Protein AF-A0A9X0DQG5-F1 (afdb_monomer_lite)

Secondary structure (DSSP, 8-state):
-EEE-TT--S--TT-HHHHTEEEEETTSS-EESS--SS--TT-EEEEEEPP-EE-SS-S--TTSSTTEE--SSSBTTBSPPPTTS-EEPPPPEEEEEE-GGGGGGG-BTTB-----TTSBSSSTT-EEE------HHHHHHHHHH--TT-SS--TTSS----HHHHHT--PPPSS-S--SSS-SS-STT---B--SSPP-PPPPTTHHHHHHHS---TT-------S-EE-TTS-EEBTTTTSEEEEEEEE-BTTB-SS-SEEEE-TT--HHHHHHHHHHTT-SEEEEETTTEEEEES---GGGPPPTT--TT--PBPSS-TTSB--BTTEEEEEEE-BTTBS------S-------------------

Foldseek 3Di:
DKAAALQAQDADPVDLSQVQWWKDLPPDPDIDSWDALDQRQQFIKTKGKAAFFAQVPDPADPVRHVRGDAAPDDHRQDHAHDPSRRDGHDIDMDIDTDRSNVVSVVRDPSQDPDADLLQESTRSSDMDDDDDPDDPVLVVLCVVFVDPPDPDGPPVSDDDDDPLLVLLQDAFDLFPDDCDDDDPQRPPQRHHDNDNPGDDRDDDPRVVSVVVLVPPPPPPPPPDDPDFDQDSRQATACQRPPQKHWFEKWFADPVRGQAAPDKDFDLQDDPVVLSVVQVVVVFFKWKFAPLTMIGGHNDGDPVGGHHGPGHGQQNQAHSNGRSHTGAHVRMIGMMGRHDPVTPDPPPPPPDPDPPDDDDDDDDDDDDDD

Organism: NCBI:txid352851

Sequence (369 aa):
MIAGDTNRRSYNDSSFADRAVSFRCTGTDLQTNGFPNINCPDGLRLQVTMPSCWDGVNVTATDYKSHMSYPVDGDYDGGRCPASHPHHMMTLFFEVTYRTDLFANDWYGDSQPFVLANGDTTGYGFHGDFINGWDIPTLTKGINNCLDGQPDCPSETFTFYEQSDTQECKLAPLINEPVSGILHALPGCNAPSSGPAEYTPPACPQDAALARSLQIPPSRFNPAAPSATTLPIGIVDLSTSKGWTYLGCGTDDAGNRTLNADWEGNNSMTIETCVDFCTSKGHTYAGMEFGSQCYCDNTLPADRAPITGMLGDCIMPCAGNSTEKCGGNAAITLYQKCGAYGCASSSAPTTVSAHLQSKRSRVMRGLNI

pLDDT: mean 82.26, std 20.32, range [22.66, 98.5]

Structure (mmCIF, N/CA/C/O backbone):
data_AF-A0A9X0DQG5-F1
#
_entry.id   AF-A0A9X0DQG5-F1
#
loop_
_atom_site.group_PDB
_atom_site.id
_atom_site.type_symbol
_atom_site.label_atom_id
_atom_site.label_alt_id
_atom_site.label_comp_id
_atom_site.label_asym_id
_atom_site.label_entity_id
_atom_site.label_seq_id
_atom_site.pdbx_PDB_ins_code
_atom_site.Cartn_x
_atom_site.Cartn_y
_atom_site.Cartn_z
_atom_site.occupancy
_atom_site.B_iso_or_equiv
_atom_site.auth_seq_id
_atom_site.auth_comp_id
_atom_site.auth_asym_id
_atom_site.auth_atom_id
_atom_site.pdbx_PDB_model_num
ATOM 1 N N . MET A 1 1 ? 9.132 10.175 -2.289 1.00 89.38 1 MET A N 1
ATOM 2 C CA . MET A 1 1 ? 9.896 9.995 -3.543 1.00 89.38 1 MET A CA 1
ATOM 3 C C . MET A 1 1 ? 9.084 9.104 -4.464 1.00 89.38 1 MET A C 1
ATOM 5 O O . MET A 1 1 ? 8.498 8.159 -3.956 1.00 89.38 1 MET A O 1
ATOM 9 N N . ILE A 1 2 ? 9.027 9.402 -5.762 1.00 92.44 2 ILE A N 1
ATOM 10 C CA . ILE A 1 2 ? 8.286 8.607 -6.756 1.00 92.44 2 ILE A CA 1
ATOM 11 C C . ILE A 1 2 ? 9.230 8.210 -7.897 1.00 92.44 2 ILE A C 1
ATOM 13 O O . ILE A 1 2 ? 9.993 9.052 -8.375 1.00 92.44 2 ILE A O 1
ATOM 17 N N . ALA A 1 3 ? 9.140 6.964 -8.362 1.00 95.44 3 ALA A N 1
ATOM 18 C CA . ALA A 1 3 ? 9.798 6.468 -9.571 1.00 95.44 3 ALA A CA 1
ATOM 19 C C . ALA A 1 3 ? 8.787 5.825 -10.523 1.00 95.44 3 ALA A C 1
ATOM 21 O O . ALA A 1 3 ? 7.799 5.248 -10.083 1.00 95.44 3 ALA A O 1
ATOM 22 N N . GLY A 1 4 ? 9.034 5.926 -11.829 1.00 94.94 4 GLY A N 1
ATOM 23 C CA . GLY A 1 4 ? 8.057 5.569 -12.856 1.00 94.94 4 GLY A CA 1
ATOM 24 C C . GLY A 1 4 ? 6.986 6.645 -13.071 1.00 94.94 4 GLY A C 1
ATOM 25 O O . GLY A 1 4 ? 7.073 7.779 -12.570 1.00 94.94 4 GLY A O 1
ATOM 26 N N . ASP A 1 5 ? 5.986 6.302 -13.878 1.00 93.50 5 ASP A N 1
ATOM 27 C CA . ASP A 1 5 ? 4.904 7.208 -14.255 1.00 93.50 5 ASP A CA 1
ATOM 28 C C . ASP A 1 5 ? 3.634 6.432 -14.600 1.00 93.50 5 ASP A C 1
ATOM 30 O O . ASP A 1 5 ? 3.589 5.732 -15.605 1.00 93.50 5 ASP A O 1
ATOM 34 N N . THR A 1 6 ? 2.580 6.607 -13.803 1.00 92.19 6 THR A N 1
ATOM 35 C CA . THR A 1 6 ? 1.294 5.917 -13.987 1.00 92.19 6 THR A CA 1
ATOM 36 C C . THR A 1 6 ? 0.619 6.197 -15.340 1.00 92.19 6 THR A C 1
ATOM 38 O O . THR A 1 6 ? -0.131 5.366 -15.861 1.00 92.19 6 THR A O 1
ATOM 41 N N . ASN A 1 7 ? 0.900 7.340 -15.965 1.00 92.12 7 ASN A N 1
ATOM 42 C CA . ASN A 1 7 ? 0.252 7.743 -17.211 1.00 92.12 7 ASN A CA 1
ATOM 43 C C . ASN A 1 7 ? 1.022 7.296 -18.455 1.00 92.12 7 ASN A C 1
ATOM 45 O O . ASN A 1 7 ? 0.498 7.363 -19.566 1.00 92.12 7 ASN A O 1
ATOM 49 N N . ARG A 1 8 ? 2.252 6.810 -18.307 1.00 95.19 8 ARG A N 1
ATOM 50 C CA . ARG A 1 8 ? 3.096 6.467 -19.447 1.00 95.19 8 ARG A CA 1
ATOM 51 C C . ARG A 1 8 ? 2.574 5.246 -20.201 1.00 95.19 8 ARG A C 1
ATOM 53 O O . ARG A 1 8 ? 2.142 4.266 -19.599 1.00 95.19 8 ARG A O 1
ATOM 60 N N . ARG A 1 9 ? 2.629 5.308 -21.535 1.00 95.56 9 ARG A N 1
ATOM 61 C CA . ARG A 1 9 ? 2.273 4.204 -22.449 1.00 95.56 9 ARG A CA 1
ATOM 62 C C . ARG A 1 9 ? 3.275 4.011 -23.594 1.00 95.56 9 ARG A C 1
ATOM 64 O O . ARG A 1 9 ? 2.987 3.341 -24.582 1.00 95.56 9 ARG A O 1
ATOM 71 N N . SER A 1 10 ? 4.462 4.595 -23.465 1.00 96.25 10 SER A N 1
ATOM 72 C CA . SER A 1 10 ? 5.570 4.457 -24.411 1.00 96.25 10 SER A CA 1
ATOM 73 C C . SER A 1 10 ? 6.897 4.376 -23.666 1.00 96.25 10 SER A C 1
ATOM 75 O O . SER A 1 10 ? 7.014 4.939 -22.581 1.00 96.25 10 SER A O 1
ATOM 77 N N . TYR A 1 11 ? 7.901 3.754 -24.279 1.00 96.81 11 TYR A N 1
ATOM 78 C CA . TYR A 1 11 ? 9.239 3.605 -23.710 1.00 96.81 11 TYR A CA 1
ATOM 79 C C . TYR A 1 11 ? 10.272 4.461 -24.435 1.00 96.81 11 TYR A C 1
ATOM 81 O O . TYR A 1 11 ? 10.336 4.458 -25.667 1.00 96.81 11 TYR A O 1
ATOM 89 N N . ASN A 1 12 ? 11.110 5.151 -23.665 1.00 96.69 12 ASN A N 1
ATOM 90 C CA . ASN A 1 12 ? 12.281 5.858 -24.157 1.00 96.69 12 ASN A CA 1
ATOM 91 C C . ASN A 1 12 ? 13.567 5.245 -23.582 1.00 96.69 12 ASN A C 1
ATOM 93 O O . ASN A 1 12 ? 13.946 5.528 -22.451 1.00 96.69 12 ASN A O 1
ATOM 97 N N . ASP A 1 13 ? 14.297 4.487 -24.399 1.00 95.94 13 ASP A N 1
ATOM 98 C CA . ASP A 1 13 ? 15.542 3.812 -23.995 1.00 95.94 13 ASP A CA 1
ATOM 99 C C . ASP A 1 13 ? 16.677 4.763 -23.566 1.00 95.94 13 ASP A C 1
ATOM 101 O O . ASP A 1 13 ? 17.600 4.386 -22.844 1.00 95.94 13 ASP A O 1
ATOM 105 N N . SER A 1 14 ? 16.608 6.029 -23.984 1.00 95.81 14 SER A N 1
ATOM 106 C CA . SER A 1 14 ? 17.566 7.057 -23.561 1.00 95.81 14 SER A CA 1
ATOM 107 C C . SER A 1 14 ? 17.237 7.665 -22.191 1.00 95.81 14 SER A C 1
ATOM 109 O O . SER A 1 14 ? 18.026 8.448 -21.668 1.00 95.81 14 SER A O 1
ATOM 111 N N . SER A 1 15 ? 16.079 7.344 -21.608 1.00 96.19 15 SER A N 1
ATOM 112 C CA . SER A 1 15 ? 15.637 7.854 -20.310 1.00 96.19 15 SER A CA 1
ATOM 113 C C . SER A 1 15 ? 15.962 6.854 -19.206 1.00 96.19 15 SER A C 1
ATOM 115 O O . SER A 1 15 ? 15.370 5.779 -19.137 1.00 96.19 15 SER A O 1
ATOM 117 N N . PHE A 1 16 ? 16.847 7.227 -18.280 1.00 96.62 16 PHE A N 1
ATOM 118 C CA . PHE A 1 16 ? 17.151 6.393 -17.109 1.00 96.62 16 PHE A CA 1
ATOM 119 C C . PHE A 1 16 ? 15.894 6.092 -16.282 1.00 96.62 16 PHE A C 1
ATOM 121 O O . PHE A 1 16 ? 15.736 4.977 -15.801 1.00 96.62 16 PHE A O 1
ATOM 128 N N . ALA A 1 17 ? 14.957 7.041 -16.194 1.00 95.75 17 ALA A N 1
ATOM 129 C CA . ALA A 1 17 ? 13.691 6.835 -15.495 1.00 95.75 17 ALA A CA 1
ATOM 130 C C . ALA A 1 17 ? 12.803 5.761 -16.146 1.00 95.75 17 ALA A C 1
ATOM 132 O O . ALA A 1 17 ? 12.040 5.103 -15.448 1.00 95.75 17 ALA A O 1
ATOM 133 N N . ASP A 1 18 ? 12.887 5.586 -17.468 1.00 96.94 18 ASP A N 1
ATOM 134 C CA . ASP A 1 18 ? 12.144 4.555 -18.200 1.00 96.94 18 ASP A CA 1
ATOM 135 C C . ASP A 1 18 ? 12.828 3.197 -18.047 1.00 96.94 18 ASP A C 1
ATOM 137 O O . ASP A 1 18 ? 12.161 2.190 -17.823 1.00 96.94 18 ASP A O 1
ATOM 141 N N . ARG A 1 19 ? 14.164 3.174 -18.118 1.00 96.88 19 ARG A N 1
ATOM 142 C CA . ARG A 1 19 ? 14.962 1.955 -17.931 1.00 96.88 19 ARG A CA 1
ATOM 143 C C . ARG A 1 19 ? 14.866 1.385 -16.519 1.00 96.88 19 ARG A C 1
ATOM 145 O O . ARG A 1 19 ? 14.909 0.169 -16.354 1.00 96.88 19 ARG A O 1
ATOM 152 N N . ALA A 1 20 ? 14.688 2.258 -15.528 1.00 97.00 20 ALA A N 1
ATOM 153 C CA . ALA A 1 20 ? 14.522 1.900 -14.124 1.00 97.00 20 ALA A CA 1
ATOM 154 C C . ALA A 1 20 ? 13.240 1.099 -13.838 1.00 97.00 20 ALA A C 1
ATOM 156 O O . ALA A 1 20 ? 13.118 0.522 -12.759 1.00 97.00 20 ALA A O 1
ATOM 157 N N . VAL A 1 21 ? 12.295 1.054 -14.783 1.00 97.75 21 VAL A N 1
ATOM 158 C CA . VAL A 1 21 ? 11.095 0.217 -14.725 1.00 97.75 21 VAL A CA 1
ATOM 159 C C . VAL A 1 21 ? 11.292 -0.993 -15.629 1.00 97.75 21 VAL A C 1
ATOM 161 O O . VAL A 1 21 ? 11.544 -0.860 -16.829 1.00 97.75 21 VAL A O 1
ATOM 164 N N . SER A 1 22 ? 11.181 -2.194 -15.063 1.00 97.31 22 SER A N 1
ATOM 165 C CA . SER A 1 22 ? 11.361 -3.429 -15.824 1.00 97.31 22 SER A CA 1
ATOM 166 C C . SER A 1 22 ? 10.521 -4.593 -15.310 1.00 97.31 22 SER A C 1
ATOM 168 O O . SER A 1 22 ? 9.975 -4.586 -14.210 1.00 97.31 22 SER A O 1
ATOM 170 N N . PHE A 1 23 ? 10.432 -5.622 -16.139 1.00 97.62 23 PHE A N 1
ATOM 171 C CA . PHE A 1 23 ? 9.638 -6.819 -15.947 1.00 97.62 23 PHE A CA 1
ATOM 172 C C . PHE A 1 23 ? 10.559 -8.017 -16.135 1.00 97.62 23 PHE A C 1
ATOM 174 O O . PHE A 1 23 ? 11.100 -8.224 -17.222 1.00 97.62 23 PHE A O 1
ATOM 181 N N . ARG A 1 24 ? 10.761 -8.803 -15.077 1.00 97.06 24 ARG A N 1
ATOM 182 C CA . ARG A 1 24 ? 11.522 -10.053 -15.126 1.00 97.06 24 ARG A CA 1
ATOM 183 C C . ARG A 1 24 ? 10.553 -11.219 -15.225 1.00 97.06 24 ARG A C 1
ATOM 185 O O . ARG A 1 24 ? 9.738 -11.437 -14.331 1.00 97.06 24 ARG A O 1
ATOM 192 N N . CYS A 1 25 ? 10.684 -11.985 -16.298 1.00 95.75 25 CYS A N 1
ATOM 193 C CA . CYS A 1 25 ? 9.939 -13.217 -16.489 1.00 95.75 25 CYS A CA 1
ATOM 194 C C . CYS A 1 25 ? 10.595 -14.325 -15.655 1.00 95.75 25 CYS A C 1
ATOM 196 O O . CYS A 1 25 ? 11.661 -14.834 -16.020 1.00 95.75 25 CYS A O 1
ATOM 198 N N . THR A 1 26 ? 10.028 -14.638 -14.488 1.00 95.19 26 THR A N 1
ATOM 199 C CA . THR A 1 26 ? 10.649 -15.570 -13.537 1.00 95.19 26 THR A CA 1
ATOM 200 C C . THR A 1 26 ? 10.615 -16.997 -14.090 1.00 95.19 26 THR A C 1
ATOM 202 O O . THR A 1 26 ? 9.735 -17.370 -14.868 1.00 95.19 26 THR A O 1
ATOM 205 N N . GLY A 1 27 ? 11.654 -17.773 -13.774 1.00 92.56 27 GLY A N 1
ATOM 206 C CA . GLY A 1 27 ? 11.940 -19.046 -14.446 1.00 92.56 27 GLY A CA 1
ATOM 207 C C . GLY A 1 27 ? 12.703 -18.898 -15.771 1.00 92.56 27 GLY A C 1
ATOM 208 O O . GLY A 1 27 ? 13.024 -19.900 -16.408 1.00 92.56 27 GLY A O 1
ATOM 209 N N . THR A 1 28 ? 13.031 -17.666 -16.189 1.00 94.50 28 THR A N 1
ATOM 210 C CA . THR A 1 28 ? 13.837 -17.371 -17.386 1.00 94.50 28 THR A CA 1
ATOM 211 C C . THR A 1 28 ? 14.856 -16.243 -17.144 1.00 94.50 28 THR A C 1
ATOM 213 O O . THR A 1 28 ? 14.851 -15.564 -16.108 1.00 94.50 28 THR A O 1
ATOM 216 N N . ASP A 1 29 ? 15.709 -15.996 -18.142 1.00 94.69 29 ASP A N 1
ATOM 217 C CA . ASP A 1 29 ? 16.602 -14.830 -18.190 1.00 94.69 29 ASP A CA 1
ATOM 218 C C . ASP A 1 29 ? 15.999 -13.611 -18.904 1.00 94.69 29 ASP A C 1
ATOM 220 O O . ASP A 1 29 ? 16.658 -12.577 -19.016 1.00 94.69 29 ASP A O 1
ATOM 224 N N . LEU A 1 30 ? 14.745 -13.692 -19.365 1.00 96.06 30 LEU A N 1
ATOM 225 C CA . LEU A 1 30 ? 14.109 -12.589 -20.077 1.00 96.06 30 LEU A CA 1
ATOM 226 C C . LEU A 1 30 ? 13.759 -11.441 -19.123 1.00 96.06 30 LEU A C 1
ATOM 228 O O . LEU A 1 30 ? 13.006 -11.611 -18.159 1.00 96.06 30 LEU A O 1
ATOM 232 N N . GLN A 1 31 ? 14.244 -10.251 -19.471 1.00 96.50 31 GLN A N 1
ATOM 233 C CA . GLN A 1 31 ? 13.838 -8.983 -18.883 1.00 96.50 31 GLN A CA 1
ATOM 234 C C . GLN A 1 31 ? 13.416 -8.004 -19.982 1.00 96.50 31 GLN A C 1
ATOM 236 O O . GLN A 1 31 ? 14.069 -7.909 -21.021 1.00 96.50 31 GLN A O 1
ATOM 241 N N . THR A 1 32 ? 12.329 -7.278 -19.745 1.00 96.56 32 THR A N 1
ATOM 242 C CA . THR A 1 32 ? 11.755 -6.279 -20.660 1.00 96.56 32 THR A CA 1
ATOM 243 C C . THR A 1 32 ? 11.394 -5.001 -19.897 1.00 96.56 32 THR A C 1
ATOM 245 O O . THR A 1 32 ? 11.317 -5.018 -18.674 1.00 96.56 32 THR A O 1
ATOM 248 N N . ASN A 1 33 ? 11.158 -3.881 -20.587 1.00 95.88 33 ASN A N 1
ATOM 249 C CA . ASN A 1 33 ? 10.712 -2.622 -19.954 1.00 95.88 33 ASN A CA 1
ATOM 250 C C . ASN A 1 33 ? 9.191 -2.404 -20.015 1.00 95.88 33 ASN A C 1
ATOM 252 O O . ASN A 1 33 ? 8.681 -1.438 -19.464 1.00 95.88 33 ASN A O 1
ATOM 256 N N . GLY A 1 34 ? 8.471 -3.310 -20.673 1.00 94.75 34 GLY A N 1
ATOM 257 C CA . GLY A 1 34 ? 7.012 -3.421 -20.647 1.00 94.75 34 GLY A CA 1
ATOM 258 C C . GLY A 1 34 ? 6.612 -4.878 -20.437 1.00 94.75 34 GLY A C 1
ATOM 259 O O . GLY A 1 34 ? 7.486 -5.734 -20.251 1.00 94.75 34 GLY A O 1
ATOM 260 N N . PHE A 1 35 ? 5.316 -5.178 -20.495 1.00 94.69 35 PHE A N 1
ATOM 261 C CA . PHE A 1 35 ? 4.842 -6.550 -20.340 1.00 94.69 35 PHE A CA 1
ATOM 262 C C . PHE A 1 35 ? 5.513 -7.488 -21.360 1.00 94.69 35 PHE A C 1
ATOM 264 O O . PHE A 1 35 ? 5.537 -7.183 -22.557 1.00 94.69 35 PHE A O 1
ATOM 271 N N . PRO A 1 36 ? 6.069 -8.630 -20.919 1.00 93.12 36 PRO A N 1
ATOM 272 C CA . PRO A 1 36 ? 6.611 -9.614 -21.839 1.00 93.12 36 PRO A CA 1
ATOM 273 C C . PRO A 1 36 ? 5.471 -10.316 -22.583 1.00 93.12 36 PRO A C 1
ATOM 275 O O . PRO A 1 36 ? 4.464 -10.682 -21.988 1.00 93.12 36 PRO A O 1
ATOM 278 N N . ASN A 1 37 ? 5.666 -10.583 -23.873 1.00 90.69 37 ASN A N 1
ATOM 279 C CA . ASN A 1 37 ? 4.735 -11.361 -24.702 1.00 90.69 37 ASN A CA 1
ATOM 280 C C . ASN A 1 37 ? 4.990 -12.876 -24.619 1.00 90.69 37 ASN A C 1
ATOM 282 O O . ASN A 1 37 ? 4.786 -13.607 -25.584 1.00 90.69 37 ASN A O 1
ATOM 286 N N . ILE A 1 38 ? 5.469 -13.356 -23.471 1.00 89.81 38 ILE A N 1
ATOM 287 C CA . ILE A 1 38 ? 5.642 -14.786 -23.212 1.00 89.81 38 ILE A CA 1
ATOM 288 C C . ILE A 1 38 ? 5.035 -15.162 -21.870 1.00 89.81 38 ILE A C 1
ATOM 290 O O . ILE A 1 38 ? 5.119 -14.406 -20.901 1.00 89.81 38 ILE A O 1
ATOM 294 N N . ASN A 1 39 ? 4.459 -16.358 -21.814 1.00 90.56 39 ASN A N 1
ATOM 295 C CA . ASN A 1 39 ? 3.967 -16.923 -20.571 1.00 90.56 39 ASN A CA 1
ATOM 296 C C . ASN A 1 39 ? 5.145 -17.296 -19.664 1.00 90.56 39 ASN A C 1
ATOM 298 O O . ASN A 1 39 ? 5.963 -18.150 -20.016 1.00 90.56 39 ASN A O 1
ATOM 302 N N . CYS A 1 40 ? 5.239 -16.629 -18.516 1.00 91.94 40 CYS A N 1
ATOM 303 C CA . CYS A 1 40 ? 6.357 -16.781 -17.602 1.00 91.94 40 CYS A CA 1
ATOM 304 C C . CYS A 1 40 ? 6.162 -17.981 -16.666 1.00 91.94 40 CYS A C 1
ATOM 306 O O . CYS A 1 40 ? 5.183 -17.990 -15.918 1.00 91.94 40 CYS A O 1
ATOM 308 N N . PRO A 1 41 ? 7.080 -18.973 -16.670 1.00 93.38 41 PRO A N 1
ATOM 309 C CA . PRO A 1 41 ? 6.894 -20.236 -15.952 1.00 93.38 41 PRO A CA 1
ATOM 310 C C . PRO A 1 41 ? 6.619 -20.098 -14.453 1.00 93.38 41 PRO A C 1
ATOM 312 O O . PRO A 1 41 ? 5.784 -20.830 -13.931 1.00 93.38 41 PRO A O 1
ATOM 315 N N . ASP A 1 42 ? 7.294 -19.159 -13.782 1.00 94.81 42 ASP A N 1
ATOM 316 C CA . ASP A 1 42 ? 7.212 -18.985 -12.326 1.00 94.81 42 ASP A CA 1
ATOM 317 C C . ASP A 1 42 ? 6.553 -17.650 -11.928 1.00 94.81 42 ASP A C 1
ATOM 319 O O . ASP A 1 42 ? 6.746 -17.161 -10.809 1.00 94.81 42 ASP A O 1
ATOM 323 N N . GLY A 1 43 ? 5.831 -17.016 -12.857 1.00 94.50 43 GLY A N 1
ATOM 324 C CA . GLY A 1 43 ? 5.204 -15.711 -12.660 1.00 94.50 43 GLY A CA 1
ATOM 325 C C . GLY A 1 43 ? 5.952 -14.529 -13.290 1.00 94.50 43 GLY A C 1
ATOM 326 O O . GLY A 1 43 ? 6.875 -14.664 -14.091 1.00 94.50 43 GLY A O 1
ATOM 327 N N . LEU A 1 44 ? 5.522 -13.319 -12.953 1.00 95.81 44 LEU A N 1
ATOM 328 C CA . LEU A 1 44 ? 6.057 -12.080 -13.500 1.00 95.81 44 LEU A CA 1
ATOM 329 C C . LEU A 1 44 ? 6.465 -11.156 -12.361 1.00 95.81 44 LEU A C 1
ATOM 331 O O . LEU A 1 44 ? 5.636 -10.775 -11.537 1.00 95.81 44 LEU A O 1
ATOM 335 N N . ARG A 1 45 ? 7.738 -10.763 -12.331 1.00 97.06 45 ARG A N 1
ATOM 336 C CA . ARG A 1 45 ? 8.256 -9.827 -11.337 1.00 97.06 45 ARG A CA 1
ATOM 337 C C . ARG A 1 45 ? 8.371 -8.431 -11.930 1.00 97.06 45 ARG A C 1
ATOM 339 O O . ARG A 1 45 ? 9.181 -8.198 -12.826 1.00 97.06 45 ARG A O 1
ATOM 346 N N . LEU A 1 46 ? 7.569 -7.514 -11.411 1.00 97.38 46 LEU A N 1
ATOM 347 C CA . LEU A 1 46 ? 7.609 -6.093 -11.731 1.00 97.38 46 LEU A CA 1
ATOM 348 C C . LEU A 1 46 ? 8.651 -5.422 -10.848 1.00 97.38 46 LEU A C 1
ATOM 350 O O . LEU A 1 46 ? 8.739 -5.714 -9.657 1.00 97.38 46 LEU A O 1
ATOM 354 N N . GLN A 1 47 ? 9.456 -4.555 -11.446 1.00 97.19 47 GLN A N 1
ATOM 355 C CA . GLN A 1 47 ? 10.639 -3.980 -10.827 1.00 97.19 47 GLN A CA 1
ATOM 356 C C . GLN A 1 47 ? 10.661 -2.475 -11.071 1.00 97.19 47 GLN A C 1
ATOM 358 O O . GLN A 1 47 ? 10.458 -2.025 -12.202 1.00 97.19 47 GLN A O 1
ATOM 363 N N . VAL A 1 48 ? 10.932 -1.704 -10.022 1.00 97.38 48 VAL A N 1
ATOM 364 C CA . VAL A 1 48 ? 11.175 -0.264 -10.127 1.00 97.38 48 VAL A CA 1
ATOM 365 C C . VAL A 1 48 ? 12.345 0.136 -9.235 1.00 97.38 48 VAL A C 1
ATOM 367 O O . VAL A 1 48 ? 12.342 -0.111 -8.027 1.00 97.38 48 VAL A O 1
ATOM 370 N N . THR A 1 49 ? 13.353 0.758 -9.838 1.00 97.12 49 THR A N 1
ATOM 371 C CA . THR A 1 49 ? 14.481 1.362 -9.123 1.00 97.12 49 THR A CA 1
ATOM 372 C C . THR A 1 49 ? 14.220 2.844 -8.918 1.00 97.12 49 THR A C 1
ATOM 374 O O . THR A 1 49 ? 13.838 3.546 -9.846 1.00 97.12 49 THR A O 1
ATOM 377 N N . MET A 1 50 ? 14.428 3.333 -7.702 1.00 96.44 50 MET A N 1
ATOM 378 C CA . MET A 1 50 ? 14.240 4.738 -7.358 1.00 96.44 50 MET A CA 1
ATOM 379 C C . MET A 1 50 ? 15.467 5.588 -7.729 1.00 96.44 50 MET A C 1
ATOM 381 O O . MET A 1 50 ? 16.589 5.078 -7.700 1.00 96.44 50 MET A O 1
ATOM 385 N N . PRO A 1 51 ? 15.295 6.895 -8.010 1.00 96.62 51 PRO A N 1
ATOM 386 C CA . PRO A 1 51 ? 16.421 7.810 -8.182 1.00 96.62 51 PRO A CA 1
ATOM 387 C C . PRO A 1 51 ? 17.289 7.871 -6.915 1.00 96.62 51 PRO A C 1
ATOM 389 O O . PRO A 1 51 ? 16.774 7.963 -5.801 1.00 96.62 51 PRO A O 1
ATOM 392 N N . SER A 1 52 ? 18.612 7.859 -7.083 1.00 95.69 52 SER A N 1
ATOM 393 C CA . SER A 1 52 ? 19.582 7.777 -5.980 1.00 95.69 52 SER A CA 1
ATOM 394 C C . SER A 1 52 ? 20.334 9.082 -5.695 1.00 95.69 52 SER A C 1
ATOM 396 O O . SER A 1 52 ? 21.164 9.111 -4.792 1.00 95.69 52 SER A O 1
ATOM 398 N N . CYS A 1 53 ? 20.057 10.176 -6.409 1.00 97.19 53 CYS A N 1
ATOM 399 C CA . CYS A 1 53 ? 20.745 11.454 -6.217 1.00 97.19 53 CYS A CA 1
ATOM 400 C C . CYS A 1 53 ? 19.822 12.494 -5.584 1.00 97.19 53 CYS A C 1
ATOM 402 O O . CYS A 1 53 ? 18.801 12.844 -6.169 1.00 97.19 53 CYS A O 1
ATOM 404 N N . TRP A 1 54 ? 20.190 13.012 -4.415 1.00 97.44 54 TRP A N 1
ATOM 405 C CA . TRP A 1 54 ? 19.424 13.994 -3.648 1.00 97.44 54 TRP A CA 1
ATOM 406 C C . TRP A 1 54 ? 19.990 15.416 -3.790 1.00 97.44 54 TRP A C 1
ATOM 408 O O . TRP A 1 54 ? 21.208 15.609 -3.841 1.00 97.44 54 TRP A O 1
ATOM 418 N N . ASP A 1 55 ? 19.106 16.418 -3.830 1.00 97.00 55 ASP A N 1
ATOM 419 C CA . ASP A 1 55 ? 19.452 17.844 -3.964 1.00 97.00 55 ASP A CA 1
ATOM 420 C C . ASP A 1 55 ? 20.216 18.439 -2.768 1.00 97.00 55 ASP A C 1
ATOM 422 O O . ASP A 1 55 ? 20.831 19.498 -2.891 1.00 97.00 55 ASP A O 1
ATOM 426 N N . GLY A 1 56 ? 20.234 17.744 -1.627 1.00 95.25 56 GLY A N 1
ATOM 427 C CA . GLY A 1 56 ? 20.914 18.197 -0.412 1.00 95.25 56 GLY A CA 1
ATOM 428 C C . GLY A 1 56 ? 20.112 19.186 0.429 1.00 95.25 56 GLY A C 1
ATOM 429 O O . GLY A 1 56 ? 20.601 19.646 1.462 1.00 95.25 56 GLY A O 1
ATOM 430 N N . VAL A 1 57 ? 18.902 19.540 -0.004 1.00 94.62 57 VAL A N 1
ATOM 431 C CA . VAL A 1 57 ? 18.108 20.625 0.576 1.00 94.62 57 VAL A CA 1
ATOM 432 C C . VAL A 1 57 ? 16.716 20.140 0.963 1.00 94.62 57 VAL A C 1
ATOM 43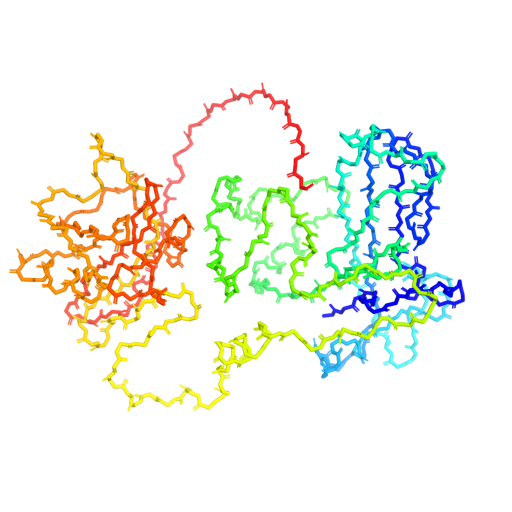4 O O . VAL A 1 57 ? 16.288 20.335 2.100 1.00 94.62 57 VAL A O 1
ATOM 437 N N . ASN A 1 58 ? 15.999 19.498 0.043 1.00 91.94 58 ASN A N 1
ATOM 438 C CA . ASN A 1 58 ? 14.576 19.234 0.183 1.00 91.94 58 ASN A CA 1
ATOM 439 C C . ASN A 1 58 ? 14.313 17.764 0.510 1.00 91.94 58 ASN A C 1
ATOM 441 O O . ASN A 1 58 ? 14.562 16.876 -0.296 1.00 91.94 58 ASN A O 1
ATOM 445 N N . VAL A 1 59 ? 13.716 17.486 1.668 1.00 87.56 59 VAL A N 1
ATOM 446 C CA . VAL A 1 59 ? 13.263 16.122 2.018 1.00 87.56 59 VAL A CA 1
ATOM 447 C C . VAL A 1 59 ? 12.003 15.691 1.249 1.00 87.56 59 VAL A C 1
ATOM 449 O O . VAL A 1 59 ? 11.616 14.527 1.288 1.00 87.56 59 VAL A O 1
ATOM 452 N N . THR A 1 60 ? 11.340 16.635 0.577 1.00 86.12 60 THR A N 1
ATOM 453 C CA . THR A 1 60 ? 10.197 16.418 -0.317 1.00 86.12 60 THR A CA 1
ATOM 454 C C . THR A 1 60 ? 10.049 17.606 -1.272 1.00 86.12 60 THR A C 1
ATOM 456 O O . THR A 1 60 ? 10.518 18.702 -0.971 1.00 86.12 60 THR A O 1
ATOM 459 N N . ALA A 1 61 ? 9.356 17.416 -2.393 1.00 86.88 61 ALA A N 1
ATOM 460 C CA . ALA A 1 61 ? 9.0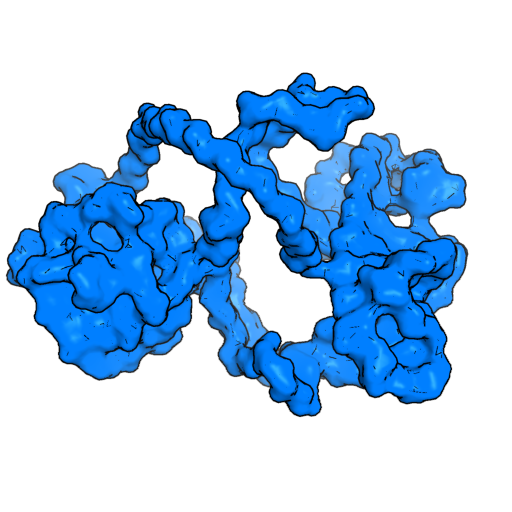16 18.466 -3.352 1.00 86.88 61 ALA A CA 1
ATOM 461 C C . ALA A 1 61 ? 7.506 18.471 -3.617 1.00 86.88 61 ALA A C 1
ATOM 463 O O . ALA A 1 61 ? 6.835 17.470 -3.372 1.00 86.88 61 ALA A O 1
ATOM 464 N N . THR A 1 62 ? 6.961 19.567 -4.151 1.00 87.88 62 THR A N 1
ATOM 465 C CA . THR A 1 62 ? 5.520 19.661 -4.467 1.00 87.88 62 THR A CA 1
ATOM 466 C C . THR A 1 62 ? 5.069 18.656 -5.522 1.00 87.88 62 THR A C 1
ATOM 468 O O . THR A 1 62 ? 3.915 18.248 -5.516 1.00 87.88 62 THR A O 1
ATOM 471 N N . ASP A 1 63 ? 5.969 18.262 -6.422 1.00 83.75 63 ASP A N 1
ATOM 472 C CA . ASP A 1 63 ? 5.742 17.211 -7.418 1.00 83.75 63 ASP A CA 1
ATOM 473 C C . ASP A 1 63 ? 6.184 15.818 -6.934 1.00 83.75 63 ASP A C 1
ATOM 475 O O . ASP A 1 63 ? 6.107 14.853 -7.688 1.00 83.75 63 ASP A O 1
ATOM 479 N N . TYR A 1 64 ? 6.694 15.719 -5.699 1.00 89.69 64 TYR A N 1
ATOM 480 C CA . TYR A 1 64 ? 7.257 14.518 -5.071 1.00 89.69 64 TYR A CA 1
ATOM 481 C C . TYR A 1 64 ? 8.392 13.821 -5.850 1.00 89.69 64 TYR A C 1
ATOM 483 O O . TYR A 1 64 ? 8.824 12.731 -5.453 1.00 89.69 64 TYR A O 1
ATOM 491 N N . LYS A 1 65 ? 8.916 14.458 -6.905 1.00 91.31 65 LYS A N 1
ATOM 492 C CA . LYS A 1 65 ? 9.933 13.913 -7.818 1.00 91.31 65 LYS A CA 1
ATOM 493 C C . LYS A 1 65 ? 11.203 14.763 -7.823 1.00 91.31 65 LYS A C 1
ATOM 495 O O . LYS A 1 65 ? 12.274 14.229 -7.580 1.00 91.31 65 LYS A O 1
ATOM 500 N N . SER A 1 66 ? 11.083 16.079 -8.000 1.00 94.81 66 SER A N 1
ATOM 501 C CA . SER A 1 66 ? 12.198 16.999 -8.303 1.00 94.81 66 SER A CA 1
ATOM 502 C C . SER A 1 66 ? 13.262 17.195 -7.218 1.00 94.81 66 SER A C 1
ATOM 504 O O . SER A 1 66 ? 14.290 17.794 -7.507 1.00 94.81 66 SER A O 1
ATOM 506 N N . HIS A 1 67 ? 13.048 16.700 -5.995 1.00 94.94 67 HIS A N 1
ATOM 507 C CA . HIS A 1 67 ? 14.081 16.672 -4.948 1.00 94.94 67 HIS A CA 1
ATOM 508 C C . HIS A 1 67 ? 15.081 15.516 -5.138 1.00 94.94 67 HIS A C 1
ATOM 510 O O . HIS A 1 67 ? 16.097 15.454 -4.444 1.00 94.94 67 HIS A O 1
ATOM 516 N N . MET A 1 68 ? 14.787 14.591 -6.061 1.00 96.25 68 MET A N 1
ATOM 517 C CA . MET A 1 68 ? 15.617 13.445 -6.409 1.00 96.25 68 MET A CA 1
ATOM 518 C C . MET A 1 68 ? 15.875 13.391 -7.919 1.00 96.25 68 MET A C 1
ATOM 520 O O . MET A 1 68 ? 15.045 13.795 -8.731 1.00 96.25 68 MET A O 1
ATOM 524 N N . SER A 1 69 ? 17.006 12.810 -8.308 1.00 96.88 69 SER A N 1
ATOM 525 C CA . SER A 1 69 ? 17.394 12.593 -9.701 1.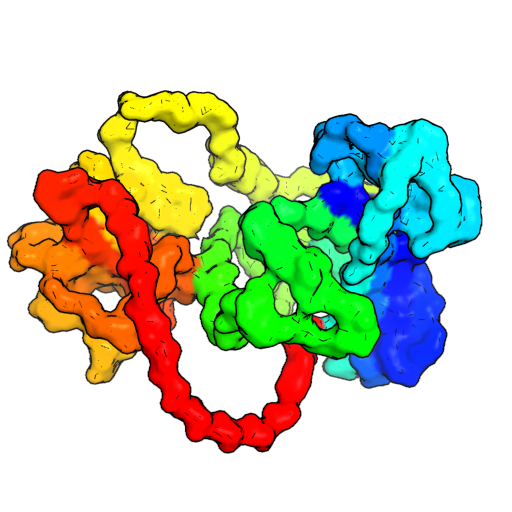00 96.88 69 SER A CA 1
ATOM 526 C C . SER A 1 69 ? 18.059 11.233 -9.882 1.00 96.88 69 SER A C 1
ATOM 528 O O . SER A 1 69 ? 18.687 10.699 -8.969 1.00 96.88 69 SER A O 1
ATOM 530 N N . TYR A 1 70 ? 17.953 10.684 -11.090 1.00 97.50 70 TYR A N 1
ATOM 531 C CA . TYR A 1 70 ? 18.839 9.609 -11.532 1.00 97.50 70 TYR A CA 1
ATOM 532 C C . TYR A 1 70 ? 20.261 10.149 -11.791 1.00 97.50 70 TYR A C 1
ATOM 534 O O . TYR A 1 70 ? 20.435 11.371 -11.934 1.00 97.50 70 TYR A O 1
ATOM 542 N N . PRO A 1 71 ? 21.275 9.266 -11.853 1.00 96.50 71 PRO A N 1
ATOM 543 C CA . PRO A 1 71 ? 22.630 9.619 -12.273 1.00 96.50 71 PRO A CA 1
ATOM 544 C C . PRO A 1 71 ? 22.697 10.247 -13.675 1.00 96.50 71 PRO A C 1
ATOM 546 O O . PRO A 1 71 ? 21.763 10.141 -14.468 1.00 96.50 71 PRO A O 1
ATOM 549 N N . VAL A 1 72 ? 23.818 10.905 -13.993 1.00 95.56 72 VAL A N 1
ATOM 550 C CA . VAL A 1 72 ? 24.055 11.523 -15.320 1.00 95.56 72 VAL A CA 1
ATOM 551 C C . VAL A 1 72 ? 24.885 10.665 -16.273 1.00 95.56 72 VAL A C 1
ATOM 553 O O . VAL A 1 72 ? 25.003 10.996 -17.451 1.00 95.56 72 VAL A O 1
ATOM 556 N N . ASP A 1 73 ? 25.507 9.606 -15.771 1.00 93.38 73 ASP A N 1
ATOM 557 C CA . ASP A 1 73 ? 26.280 8.636 -16.540 1.00 93.38 73 ASP A CA 1
ATOM 558 C C . ASP A 1 73 ? 26.110 7.233 -15.951 1.00 93.38 73 ASP A C 1
ATOM 560 O O . ASP A 1 73 ? 25.408 7.063 -14.958 1.00 93.38 73 ASP A O 1
ATOM 564 N N . GLY A 1 74 ? 26.713 6.231 -16.597 1.00 91.44 74 GLY A N 1
ATOM 565 C CA . GLY A 1 74 ? 26.479 4.831 -16.258 1.00 91.44 74 GLY A CA 1
ATOM 566 C C . GLY A 1 74 ? 25.056 4.411 -16.622 1.00 91.44 74 GLY A C 1
ATOM 567 O O . GLY A 1 74 ? 24.666 4.508 -17.789 1.00 91.44 74 GLY A O 1
ATOM 568 N N . ASP A 1 75 ? 24.302 3.952 -15.630 1.00 92.69 75 ASP A N 1
ATOM 569 C CA . ASP A 1 75 ? 22.894 3.583 -15.753 1.00 92.69 75 ASP A CA 1
ATOM 570 C C . ASP A 1 75 ? 22.064 4.149 -14.584 1.00 92.69 75 ASP A C 1
ATOM 572 O O . ASP A 1 75 ? 22.579 4.836 -13.699 1.00 92.69 75 ASP A O 1
ATOM 576 N N . TYR A 1 76 ? 20.759 3.877 -14.579 1.00 93.94 76 TYR A N 1
ATOM 577 C CA . TYR A 1 76 ? 19.820 4.367 -13.569 1.00 93.94 76 TYR A CA 1
ATOM 578 C C . TYR A 1 76 ? 20.184 3.953 -12.131 1.00 93.94 76 TYR A C 1
ATOM 580 O O . TYR A 1 76 ? 19.817 4.654 -11.190 1.00 93.94 76 TYR A O 1
ATOM 588 N N . ASP A 1 77 ? 20.895 2.839 -11.953 1.00 91.44 77 ASP A N 1
ATOM 589 C CA . ASP A 1 77 ? 21.279 2.252 -10.665 1.00 91.44 77 ASP A CA 1
ATOM 590 C C . ASP A 1 77 ? 22.778 2.370 -10.348 1.00 91.44 77 ASP A C 1
ATOM 592 O O . ASP A 1 77 ? 23.228 1.905 -9.298 1.00 91.44 77 ASP A O 1
ATOM 596 N N . GLY A 1 78 ? 23.554 3.030 -11.208 1.00 89.44 78 GLY A N 1
ATOM 597 C CA . GLY A 1 78 ? 24.987 3.182 -11.010 1.00 89.44 78 GLY A CA 1
ATOM 598 C C . GLY A 1 78 ? 25.568 4.300 -11.856 1.00 89.44 78 GLY A C 1
ATOM 599 O O . GLY A 1 78 ? 25.576 4.223 -13.078 1.00 89.44 78 GLY A O 1
ATOM 600 N N . GLY A 1 79 ? 26.114 5.325 -11.205 1.00 92.19 79 GLY A N 1
ATOM 601 C CA . GLY A 1 79 ? 26.711 6.459 -11.896 1.00 92.19 79 GLY A CA 1
ATOM 602 C C . GLY A 1 79 ? 26.976 7.640 -10.978 1.00 92.19 79 GLY A C 1
ATOM 603 O O . GLY A 1 79 ? 26.737 7.597 -9.770 1.00 92.19 79 GLY A O 1
ATOM 604 N N . ARG A 1 80 ? 27.483 8.725 -11.557 1.00 95.94 80 ARG A N 1
ATOM 605 C CA . ARG A 1 80 ? 27.697 9.983 -10.843 1.00 95.94 80 ARG A CA 1
ATOM 606 C C . ARG A 1 80 ? 26.408 10.778 -10.779 1.00 95.94 80 ARG A C 1
ATOM 608 O O . ARG A 1 80 ? 25.688 10.925 -11.767 1.00 95.94 80 ARG A O 1
ATOM 615 N N . CYS A 1 81 ? 26.185 11.393 -9.629 1.00 97.56 81 CYS A N 1
ATOM 616 C CA . CYS A 1 81 ? 25.085 12.317 -9.467 1.00 97.56 81 CYS A CA 1
ATOM 617 C C . CYS A 1 81 ? 25.310 13.654 -10.197 1.00 97.56 81 CYS A C 1
ATOM 619 O O . CYS A 1 81 ? 26.456 14.111 -10.318 1.00 97.56 81 CYS A O 1
ATOM 621 N N . PRO A 1 82 ? 24.236 14.304 -10.690 1.00 97.44 82 PRO A N 1
ATOM 622 C CA . PRO A 1 82 ? 24.331 15.638 -11.269 1.00 97.44 82 PRO A CA 1
ATOM 623 C C . PRO A 1 82 ? 24.735 16.669 -10.214 1.00 97.44 82 PRO A C 1
ATOM 625 O O . PRO A 1 82 ? 24.455 16.516 -9.029 1.00 97.44 82 PRO A O 1
ATOM 628 N N . ALA A 1 83 ? 25.300 17.792 -10.660 1.00 97.69 83 ALA A N 1
ATOM 629 C CA . ALA A 1 83 ? 25.633 18.907 -9.770 1.00 97.69 83 ALA A CA 1
ATOM 630 C C . ALA A 1 83 ? 24.405 19.510 -9.059 1.00 97.69 83 ALA A C 1
ATOM 632 O O . ALA A 1 83 ? 24.554 20.094 -7.992 1.00 97.69 83 ALA A O 1
ATOM 633 N N . SER A 1 84 ? 23.203 19.365 -9.633 1.00 97.06 84 SER A N 1
ATOM 634 C CA . SER A 1 84 ? 21.943 19.765 -8.994 1.00 97.06 84 SER A CA 1
ATOM 635 C C . SER A 1 84 ? 21.509 18.830 -7.864 1.00 97.06 84 SER A C 1
ATOM 637 O O . SER A 1 84 ? 20.723 19.251 -7.027 1.00 97.06 84 SER A O 1
ATOM 639 N N . HIS A 1 85 ? 22.008 17.589 -7.844 1.00 97.94 85 HIS A N 1
ATOM 640 C CA . HIS A 1 85 ? 21.682 16.581 -6.836 1.00 97.94 85 HIS A CA 1
ATOM 641 C C . HIS A 1 85 ? 22.940 15.887 -6.315 1.00 97.94 85 HIS A C 1
ATOM 643 O O . HIS A 1 85 ? 23.121 14.699 -6.550 1.00 97.94 85 HIS A O 1
ATOM 649 N N . PRO A 1 86 ? 23.860 16.607 -5.653 1.00 97.56 86 PRO A N 1
ATOM 650 C CA . PRO A 1 86 ? 25.227 16.131 -5.454 1.00 97.56 86 PRO A CA 1
ATOM 651 C C . PRO A 1 86 ? 25.366 15.004 -4.417 1.00 97.56 86 PRO A C 1
ATOM 653 O O . PRO A 1 86 ? 26.462 14.461 -4.266 1.00 97.56 86 PRO A O 1
ATOM 656 N N . HIS A 1 87 ? 24.302 14.651 -3.692 1.00 96.12 87 HIS A N 1
ATOM 657 C CA . HIS A 1 87 ? 24.355 13.664 -2.616 1.00 96.12 87 HIS A CA 1
ATOM 658 C C . HIS A 1 87 ? 23.850 12.303 -3.088 1.00 96.12 87 HIS A C 1
ATOM 660 O O . HIS A 1 87 ? 22.667 12.138 -3.375 1.00 96.12 87 HIS A O 1
ATOM 666 N N . HIS A 1 88 ? 24.744 11.315 -3.134 1.00 93.38 88 HIS A N 1
ATOM 667 C CA . HIS A 1 88 ? 24.363 9.936 -3.419 1.00 93.38 88 HIS A CA 1
ATOM 668 C C . HIS A 1 88 ? 23.688 9.314 -2.192 1.00 93.38 88 HIS A C 1
ATOM 670 O O . HIS A 1 88 ? 24.245 9.314 -1.093 1.00 93.38 88 HIS A O 1
ATOM 676 N N . MET A 1 89 ? 22.499 8.767 -2.399 1.00 89.38 89 MET A N 1
ATOM 677 C CA . MET A 1 89 ? 21.685 8.080 -1.405 1.00 89.38 89 MET A CA 1
ATOM 678 C C . MET A 1 89 ? 21.764 6.566 -1.616 1.00 89.38 89 MET A C 1
ATOM 680 O O . MET A 1 89 ? 22.308 6.087 -2.610 1.00 89.38 89 MET A O 1
ATOM 684 N N . MET A 1 90 ? 21.222 5.792 -0.680 1.00 85.62 90 MET A N 1
ATOM 685 C CA . MET A 1 90 ? 21.022 4.358 -0.897 1.00 85.62 90 MET A CA 1
ATOM 686 C C . MET A 1 90 ? 20.028 4.159 -2.045 1.00 85.62 90 MET A C 1
ATOM 688 O O . MET A 1 90 ? 18.977 4.803 -2.070 1.00 85.62 90 MET A O 1
ATOM 692 N N . THR A 1 91 ? 20.346 3.263 -2.975 1.00 88.50 91 THR A N 1
ATOM 693 C CA . THR A 1 91 ? 19.429 2.900 -4.055 1.00 88.50 91 THR A CA 1
ATOM 694 C C . THR A 1 91 ? 18.305 2.044 -3.488 1.00 88.50 91 THR A C 1
ATOM 696 O O . THR A 1 91 ? 18.550 0.971 -2.938 1.00 88.50 91 THR A O 1
ATOM 699 N N . LEU A 1 92 ? 17.068 2.518 -3.622 1.00 91.44 92 LEU A N 1
ATOM 700 C CA . LEU A 1 92 ? 15.885 1.740 -3.275 1.00 91.44 92 LEU A CA 1
ATOM 701 C C . LEU A 1 92 ? 15.395 1.004 -4.518 1.00 91.44 92 LEU A C 1
ATOM 703 O O . LEU A 1 92 ? 15.214 1.605 -5.577 1.00 91.44 92 LEU A O 1
ATOM 707 N N . PHE A 1 93 ? 15.169 -0.293 -4.368 1.00 93.62 93 PHE A N 1
ATOM 708 C CA . PHE A 1 93 ? 14.681 -1.172 -5.418 1.00 93.62 93 PHE A CA 1
ATOM 709 C C . PHE A 1 93 ? 13.449 -1.905 -4.909 1.00 93.62 93 PHE A C 1
ATOM 711 O O . PHE A 1 93 ? 13.514 -2.572 -3.875 1.00 93.62 93 PHE A O 1
ATOM 718 N N . PHE A 1 94 ? 12.332 -1.763 -5.616 1.00 94.50 94 PHE A N 1
ATOM 719 C CA . PHE A 1 94 ? 11.105 -2.483 -5.306 1.00 94.50 94 PHE A CA 1
ATOM 720 C C . PHE A 1 94 ? 10.880 -3.586 -6.325 1.00 94.50 94 PHE A C 1
ATOM 722 O O . PHE A 1 94 ? 10.930 -3.352 -7.534 1.00 94.50 94 PHE A O 1
ATOM 729 N N . GLU A 1 95 ? 10.568 -4.772 -5.813 1.00 93.88 95 GLU A N 1
ATOM 730 C CA . GLU A 1 95 ? 10.111 -5.903 -6.600 1.00 93.88 95 GLU A CA 1
ATOM 731 C C . GLU A 1 95 ? 8.753 -6.389 -6.100 1.00 93.88 95 GLU A C 1
ATOM 733 O O . GLU A 1 95 ? 8.534 -6.564 -4.902 1.00 93.88 95 GLU A O 1
ATOM 738 N N . VAL A 1 96 ? 7.836 -6.614 -7.037 1.00 94.06 96 VAL A N 1
ATOM 739 C CA . VAL A 1 96 ? 6.528 -7.213 -6.768 1.00 94.06 96 VAL A CA 1
ATOM 740 C C . VAL A 1 96 ? 6.371 -8.404 -7.697 1.00 94.06 96 VAL A C 1
ATOM 742 O O . VAL A 1 96 ? 6.478 -8.261 -8.916 1.00 94.06 96 VAL A O 1
ATOM 745 N N . THR A 1 97 ? 6.153 -9.588 -7.131 1.00 94.19 97 THR A N 1
ATOM 746 C CA . THR A 1 97 ? 6.021 -10.825 -7.907 1.00 94.19 97 THR A CA 1
ATOM 747 C C . THR A 1 97 ? 4.556 -11.197 -8.032 1.00 94.19 97 THR A C 1
ATOM 749 O O . THR A 1 97 ? 3.911 -11.488 -7.041 1.00 94.19 97 THR A O 1
ATOM 752 N N . TYR A 1 98 ? 4.043 -11.248 -9.256 1.00 94.00 98 TYR A N 1
ATOM 753 C CA . TYR A 1 98 ? 2.693 -11.716 -9.541 1.00 94.00 98 TYR A CA 1
ATOM 754 C C . TYR A 1 98 ? 2.742 -13.156 -10.048 1.00 94.00 98 TYR A C 1
ATOM 756 O O . TYR A 1 98 ? 3.487 -13.470 -10.977 1.00 94.00 98 TYR A O 1
ATOM 764 N N . ARG A 1 99 ? 1.908 -14.033 -9.481 1.00 93.38 99 ARG A N 1
ATOM 765 C CA . ARG A 1 99 ? 1.752 -15.440 -9.896 1.00 93.38 99 ARG A CA 1
ATOM 766 C C . ARG A 1 99 ? 0.958 -15.578 -11.201 1.00 93.38 99 ARG A C 1
ATOM 768 O O . ARG A 1 99 ? -0.122 -16.165 -11.237 1.00 93.38 99 ARG A O 1
ATOM 775 N N . THR A 1 100 ? 1.481 -14.988 -12.277 1.00 92.69 100 THR A N 1
ATOM 776 C CA . THR A 1 100 ? 0.882 -15.020 -13.622 1.00 92.69 100 THR A CA 1
ATOM 777 C C . THR A 1 100 ? 0.870 -16.422 -14.235 1.00 92.69 100 THR A C 1
ATOM 779 O O . THR A 1 100 ? 0.041 -16.697 -15.099 1.00 92.69 100 THR A O 1
ATOM 782 N N . ASP A 1 101 ? 1.708 -17.331 -13.734 1.00 91.69 101 ASP A N 1
ATOM 783 C CA . ASP A 1 101 ? 1.739 -18.753 -14.087 1.00 91.69 101 ASP A CA 1
ATOM 784 C C . ASP A 1 101 ? 0.405 -19.464 -13.801 1.00 91.69 101 ASP A C 1
ATOM 786 O O . ASP A 1 101 ? -0.004 -20.358 -14.544 1.00 91.69 101 ASP A O 1
ATOM 790 N N . LEU A 1 102 ? -0.333 -19.021 -12.776 1.00 92.75 102 LEU A N 1
ATOM 791 C CA . LEU A 1 102 ? -1.663 -19.550 -12.453 1.00 92.75 102 LEU A CA 1
ATOM 792 C C . LEU A 1 102 ? -2.715 -19.218 -13.525 1.00 92.75 102 LEU A C 1
ATOM 794 O O . LEU A 1 102 ? -3.758 -19.868 -13.576 1.00 92.75 102 LEU A O 1
ATOM 798 N N . PHE A 1 103 ? -2.419 -18.250 -14.395 1.00 90.69 103 PHE A N 1
ATOM 799 C CA . PHE A 1 103 ? -3.268 -17.772 -15.490 1.00 90.69 103 PHE A CA 1
ATOM 800 C C . PHE A 1 103 ? -2.701 -18.174 -16.860 1.00 90.69 103 PHE A C 1
ATOM 802 O O . PHE A 1 103 ? -3.022 -17.581 -17.888 1.00 90.69 103 PHE A O 1
ATOM 809 N N . ALA A 1 104 ? -1.851 -19.207 -16.905 1.00 89.06 104 ALA A N 1
ATOM 810 C CA . ALA A 1 104 ? -1.236 -19.706 -18.134 1.00 89.06 104 ALA A CA 1
ATOM 811 C C . ALA A 1 104 ? -2.249 -20.043 -19.247 1.00 89.06 104 ALA A C 1
ATOM 813 O O . ALA A 1 104 ? -1.935 -19.907 -20.427 1.00 89.06 104 ALA A O 1
ATOM 814 N N . ASN A 1 105 ? -3.461 -20.464 -18.875 1.00 89.62 105 ASN A N 1
ATOM 815 C CA . ASN A 1 105 ? -4.526 -20.820 -19.818 1.00 89.62 105 ASN A CA 1
ATOM 816 C C . ASN A 1 105 ? -5.305 -19.608 -20.359 1.00 89.62 105 ASN A C 1
ATOM 818 O O . ASN A 1 105 ? -6.093 -19.780 -21.286 1.00 89.62 105 ASN A O 1
ATOM 822 N N . ASP A 1 106 ? -5.087 -18.411 -19.810 1.00 87.44 106 ASP A N 1
ATOM 823 C CA . ASP A 1 106 ? -5.763 -17.173 -20.222 1.00 87.44 106 ASP A CA 1
ATOM 824 C C . ASP A 1 106 ? -4.975 -16.392 -21.291 1.00 87.44 106 ASP A C 1
ATOM 826 O O . ASP A 1 106 ? -5.373 -15.304 -21.704 1.00 87.44 106 ASP A O 1
ATOM 830 N N . TRP A 1 107 ? -3.847 -16.938 -21.756 1.00 86.75 107 TRP A N 1
ATOM 831 C CA . TRP A 1 107 ? -3.048 -16.371 -22.841 1.00 86.75 107 TRP A CA 1
ATOM 832 C C . TRP A 1 107 ? -3.734 -16.542 -24.204 1.00 86.75 107 TRP A C 1
ATOM 834 O O . TRP A 1 107 ? -4.160 -17.639 -24.572 1.00 86.75 107 TRP A O 1
ATOM 844 N N . TYR A 1 108 ? -3.781 -15.468 -24.999 1.00 78.69 108 TYR A N 1
ATOM 845 C CA . TYR A 1 108 ? -4.373 -15.466 -26.341 1.00 78.69 108 TYR A CA 1
ATOM 846 C C . TYR A 1 108 ? -3.275 -15.422 -27.412 1.00 78.69 108 TYR A C 1
ATOM 848 O O . TYR A 1 108 ? -2.874 -14.354 -27.878 1.00 78.69 108 TYR A O 1
ATOM 856 N N . GLY A 1 109 ? -2.780 -16.596 -27.816 1.00 77.50 109 GLY A N 1
ATOM 857 C CA . GLY A 1 109 ? -1.641 -16.689 -28.736 1.00 77.50 109 GLY A CA 1
ATOM 858 C C . GLY A 1 109 ? -0.391 -16.039 -28.133 1.00 77.50 109 GLY A C 1
ATOM 859 O O . GLY A 1 109 ? -0.066 -16.300 -26.979 1.00 77.50 109 GLY A O 1
ATOM 860 N N . ASP A 1 110 ? 0.269 -15.164 -28.895 1.00 75.69 110 ASP A N 1
ATOM 861 C CA . ASP A 1 110 ? 1.498 -14.471 -28.469 1.00 75.69 110 ASP A CA 1
ATOM 862 C C . ASP A 1 110 ? 1.230 -13.131 -27.749 1.00 75.69 110 ASP A C 1
ATOM 864 O O . ASP A 1 110 ? 2.137 -12.318 -27.578 1.00 75.69 110 ASP A O 1
ATOM 868 N N . SER A 1 111 ? -0.023 -12.841 -27.376 1.00 80.81 111 SER A N 1
ATOM 869 C CA . SER A 1 111 ? -0.388 -11.597 -26.685 1.00 80.81 111 SER A CA 1
ATOM 870 C C . SER A 1 111 ? -0.582 -11.831 -25.192 1.00 80.81 111 SER A C 1
ATOM 872 O O . SER A 1 111 ? -1.368 -12.688 -24.783 1.00 80.81 111 SER A O 1
ATOM 874 N N . GLN A 1 112 ? 0.112 -11.032 -24.385 1.00 88.19 112 GLN A N 1
ATOM 875 C CA . GLN A 1 112 ? -0.020 -11.051 -22.932 1.00 88.19 112 GLN A CA 1
ATOM 876 C C . GLN A 1 112 ? -1.421 -10.545 -22.498 1.00 88.19 112 GLN A C 1
ATOM 878 O O . GLN A 1 112 ? -1.886 -9.540 -23.045 1.00 88.19 112 GLN A O 1
ATOM 883 N N . PRO A 1 113 ? -2.120 -11.211 -21.556 1.00 90.56 113 PRO A N 1
ATOM 884 C CA . PRO A 1 113 ? -3.503 -10.868 -21.195 1.00 90.56 113 PRO A CA 1
ATOM 885 C C . PRO A 1 113 ? -3.639 -9.863 -20.035 1.00 90.56 113 PRO A C 1
ATOM 887 O O . PRO A 1 113 ? -4.756 -9.529 -19.639 1.00 90.56 113 PRO A O 1
ATOM 890 N N . PHE A 1 114 ? -2.536 -9.411 -19.441 1.00 92.12 114 PHE A N 1
ATOM 891 C CA . PHE A 1 114 ? -2.534 -8.649 -18.197 1.00 92.12 114 PHE A CA 1
ATOM 892 C C . PHE A 1 114 ? -2.663 -7.137 -18.419 1.00 92.12 114 PHE A C 1
ATOM 894 O O . PHE A 1 114 ? -2.242 -6.567 -19.428 1.00 92.12 114 PHE A O 1
ATOM 901 N N . VAL A 1 115 ? -3.242 -6.473 -17.423 1.00 93.25 115 VAL A N 1
ATOM 902 C CA . VAL A 1 115 ? -3.412 -5.021 -17.361 1.00 93.25 115 VAL A CA 1
ATOM 903 C C . VAL A 1 115 ? -3.089 -4.567 -15.941 1.00 93.25 115 VAL A C 1
ATOM 905 O O . VAL A 1 115 ? -3.472 -5.227 -14.973 1.00 93.25 115 VAL A O 1
ATOM 908 N N . LEU A 1 116 ? -2.362 -3.461 -15.796 1.00 93.88 116 LEU A N 1
ATOM 909 C CA . LEU A 1 116 ? -2.154 -2.835 -14.492 1.00 93.88 116 LEU A CA 1
ATOM 910 C C . LEU A 1 116 ? -3.450 -2.161 -14.019 1.00 93.88 116 LEU A C 1
ATOM 912 O O . LEU A 1 116 ? -4.280 -1.740 -14.823 1.00 93.88 116 LEU A O 1
ATOM 916 N N . ALA A 1 117 ? -3.620 -2.006 -12.704 1.00 90.44 117 ALA A N 1
ATOM 917 C CA . ALA A 1 117 ? -4.844 -1.443 -12.121 1.00 90.44 117 ALA A CA 1
ATOM 918 C C . ALA A 1 117 ? -5.165 -0.008 -12.594 1.00 90.44 117 ALA A C 1
ATOM 920 O O . ALA A 1 117 ? -6.325 0.389 -12.595 1.00 90.44 117 ALA A O 1
ATOM 921 N N . ASN A 1 118 ? -4.163 0.745 -13.057 1.00 89.00 118 ASN A N 1
ATOM 922 C CA . ASN A 1 118 ? -4.310 2.063 -13.691 1.00 89.00 118 ASN A CA 1
ATOM 923 C C . ASN A 1 118 ? -4.722 1.994 -15.181 1.00 89.00 118 ASN A C 1
ATOM 925 O O . ASN A 1 118 ? -4.599 2.979 -15.913 1.00 89.00 118 ASN A O 1
ATOM 929 N N . GLY A 1 119 ? -5.147 0.823 -15.659 1.00 92.50 119 GLY A N 1
ATOM 930 C CA . GLY A 1 119 ? -5.571 0.587 -17.036 1.00 92.50 119 GLY A CA 1
ATOM 931 C C . GLY A 1 119 ? -4.424 0.430 -18.030 1.00 92.50 119 GLY A C 1
ATOM 932 O O . GLY A 1 119 ? -4.672 0.402 -19.230 1.00 92.50 119 GLY A O 1
ATOM 933 N N . ASP A 1 120 ? -3.166 0.354 -17.601 1.00 95.50 120 ASP A N 1
ATOM 934 C CA . ASP A 1 120 ? -2.057 0.187 -18.537 1.00 95.50 120 ASP A CA 1
ATOM 935 C C . ASP A 1 120 ? -1.940 -1.254 -19.057 1.00 95.50 120 ASP A C 1
ATOM 937 O O . ASP A 1 120 ? -1.680 -2.180 -18.290 1.00 95.50 120 ASP A O 1
ATOM 941 N N . THR A 1 121 ? -2.085 -1.440 -20.372 1.00 94.38 121 THR A N 1
ATOM 942 C CA . THR A 1 121 ? -1.897 -2.740 -21.045 1.00 94.38 121 THR A CA 1
ATOM 943 C C . THR A 1 121 ? -0.484 -2.925 -21.614 1.00 94.38 121 THR A C 1
ATOM 945 O O . THR A 1 121 ? -0.212 -3.931 -22.267 1.00 94.38 121 THR A O 1
ATOM 948 N N . THR A 1 122 ? 0.403 -1.941 -21.444 1.00 94.81 122 THR A N 1
ATOM 949 C CA . THR A 1 122 ? 1.774 -1.923 -21.988 1.00 94.81 122 THR A CA 1
ATOM 950 C C . THR A 1 122 ? 2.836 -2.285 -20.951 1.00 94.81 122 THR A C 1
ATOM 952 O O . THR A 1 122 ? 3.871 -2.845 -21.304 1.00 94.81 122 THR A O 1
ATOM 955 N N . GLY A 1 123 ? 2.585 -1.986 -19.676 1.00 94.94 123 GLY A N 1
ATOM 956 C CA . GLY A 1 123 ? 3.517 -2.134 -18.558 1.00 94.94 123 GLY A CA 1
ATOM 957 C C . GLY A 1 123 ? 4.335 -0.868 -18.261 1.00 94.94 123 GLY A C 1
ATOM 958 O O . GLY A 1 123 ? 4.887 -0.736 -17.170 1.00 94.94 123 GLY A O 1
ATOM 959 N N . TYR A 1 124 ? 4.395 0.100 -19.180 1.00 96.31 124 TYR A N 1
ATOM 960 C CA . TYR A 1 124 ? 5.182 1.327 -18.995 1.00 96.31 124 TYR A CA 1
ATOM 961 C C . TYR A 1 124 ? 4.641 2.262 -17.905 1.00 96.31 124 TYR A C 1
ATOM 963 O O . TYR A 1 124 ? 5.357 3.150 -17.448 1.00 96.31 124 TYR A O 1
ATOM 971 N N . GLY A 1 125 ? 3.394 2.046 -17.493 1.00 95.19 125 GLY A N 1
ATOM 972 C CA . GLY A 1 125 ? 2.679 2.745 -16.438 1.00 95.19 125 GLY A CA 1
ATOM 973 C C . GLY A 1 125 ? 3.012 2.268 -15.021 1.00 95.19 125 GLY A C 1
ATOM 974 O O . GLY A 1 125 ? 2.368 2.710 -14.066 1.00 95.19 125 GLY A O 1
ATOM 975 N N . PHE A 1 126 ? 3.943 1.324 -14.849 1.00 96.06 126 PHE A N 1
ATOM 976 C CA . PHE A 1 126 ? 4.345 0.872 -13.520 1.00 96.06 126 PHE A CA 1
ATOM 977 C C . PHE A 1 126 ? 5.155 1.957 -12.797 1.00 96.06 126 PHE A C 1
ATOM 979 O O . PHE A 1 126 ? 5.979 2.656 -13.390 1.00 96.06 126 PHE A O 1
ATOM 986 N N . HIS A 1 127 ? 4.897 2.116 -11.504 1.00 95.44 127 HIS A N 1
ATOM 987 C CA . HIS A 1 127 ? 5.545 3.116 -10.668 1.00 95.44 127 HIS A CA 1
ATOM 988 C C . HIS A 1 127 ? 5.679 2.598 -9.236 1.00 95.44 127 HIS A C 1
ATOM 990 O O . HIS A 1 127 ? 5.051 1.609 -8.855 1.00 95.44 127 HIS A O 1
ATOM 996 N N . GLY A 1 128 ? 6.506 3.279 -8.453 1.00 93.38 128 GLY A N 1
ATOM 997 C CA . GLY A 1 128 ? 6.659 3.033 -7.031 1.00 93.38 128 GLY A CA 1
ATOM 998 C C . GLY A 1 128 ? 6.752 4.340 -6.266 1.00 93.38 128 GLY A C 1
ATOM 999 O O . GLY A 1 128 ? 7.423 5.281 -6.699 1.00 93.38 128 GLY A O 1
ATOM 1000 N N . ASP A 1 129 ? 6.143 4.338 -5.087 1.00 91.62 129 ASP A N 1
ATOM 1001 C CA . ASP A 1 129 ? 6.150 5.457 -4.157 1.00 91.62 129 ASP A CA 1
ATOM 1002 C C . ASP A 1 129 ? 6.894 5.042 -2.892 1.00 91.62 129 ASP A C 1
ATOM 1004 O O . ASP A 1 129 ? 6.556 4.055 -2.240 1.00 91.62 129 ASP A O 1
ATOM 1008 N N . PHE A 1 130 ? 7.912 5.811 -2.519 1.00 89.44 130 PHE A N 1
ATOM 1009 C CA . PHE A 1 130 ? 8.596 5.652 -1.246 1.00 89.44 130 PHE A CA 1
ATOM 1010 C C . PHE A 1 130 ? 8.218 6.781 -0.290 1.00 89.44 130 PHE A C 1
ATOM 1012 O O . PHE A 1 130 ? 8.458 7.969 -0.557 1.00 89.44 130 PHE A O 1
ATOM 1019 N N . ILE A 1 131 ? 7.676 6.374 0.855 1.00 85.81 131 ILE A N 1
ATOM 1020 C CA . ILE A 1 131 ? 7.369 7.219 2.003 1.00 85.81 131 ILE A CA 1
ATOM 1021 C C . ILE A 1 131 ? 8.151 6.660 3.188 1.00 85.81 131 ILE A C 1
ATOM 1023 O O . ILE A 1 131 ? 7.989 5.498 3.559 1.00 85.81 131 ILE A O 1
ATOM 1027 N N . ASN A 1 132 ? 9.001 7.486 3.796 1.00 82.44 132 ASN A N 1
ATOM 1028 C CA . ASN A 1 132 ? 9.711 7.084 5.001 1.00 82.44 132 ASN A CA 1
ATOM 1029 C C . ASN A 1 132 ? 8.807 7.273 6.227 1.00 82.44 132 ASN A C 1
ATOM 1031 O O . ASN A 1 132 ? 8.597 8.400 6.671 1.00 82.44 132 ASN A O 1
ATOM 1035 N N . GLY A 1 133 ? 8.281 6.168 6.754 1.00 82.62 133 GLY A N 1
ATOM 1036 C CA . GLY A 1 133 ? 7.487 6.134 7.986 1.00 82.62 133 GLY A CA 1
ATOM 1037 C C . GLY A 1 133 ? 8.251 5.623 9.209 1.00 82.62 133 GLY A C 1
ATOM 1038 O O . GLY A 1 133 ? 7.628 5.344 10.230 1.00 82.62 133 GLY A O 1
ATOM 1039 N N . TRP A 1 134 ? 9.571 5.439 9.115 1.00 81.12 134 TRP A N 1
ATOM 1040 C CA . TRP A 1 134 ? 10.341 4.874 10.217 1.00 81.12 134 TRP A CA 1
ATOM 1041 C C . TRP A 1 134 ? 10.458 5.841 11.396 1.00 81.12 134 TRP A C 1
ATOM 1043 O O . TRP A 1 134 ? 10.802 7.013 11.236 1.00 81.12 134 TRP A O 1
ATOM 1053 N N . ASP A 1 135 ? 10.279 5.305 12.603 1.00 84.81 135 ASP A N 1
ATOM 1054 C CA . ASP A 1 135 ? 10.741 5.951 13.826 1.00 84.81 135 ASP A CA 1
ATOM 1055 C C . ASP A 1 135 ? 12.272 6.112 13.772 1.00 84.81 135 ASP A C 1
ATOM 1057 O O . ASP A 1 135 ? 13.004 5.146 13.541 1.00 84.81 135 ASP A O 1
ATOM 1061 N N . ILE A 1 136 ? 12.767 7.340 13.950 1.00 86.94 136 ILE A N 1
ATOM 1062 C CA . ILE A 1 136 ? 14.182 7.675 13.723 1.00 86.94 136 ILE A CA 1
ATOM 1063 C C . ILE A 1 136 ? 15.136 6.870 14.625 1.00 86.94 136 ILE A C 1
ATOM 1065 O O . ILE A 1 136 ? 16.123 6.344 14.099 1.00 86.94 136 ILE A O 1
ATOM 1069 N N . PRO A 1 137 ? 14.883 6.709 15.940 1.00 88.25 137 PRO A N 1
ATOM 1070 C CA . PRO A 1 137 ? 15.634 5.777 16.780 1.00 88.25 137 PRO A CA 1
ATOM 1071 C C . PRO A 1 137 ? 15.667 4.349 16.227 1.00 88.25 137 PRO A C 1
ATOM 1073 O O . PRO A 1 137 ? 16.738 3.739 16.168 1.00 88.25 137 PRO A O 1
ATOM 1076 N N . THR A 1 138 ? 14.522 3.831 15.781 1.00 87.50 138 THR A N 1
ATOM 1077 C CA . THR A 1 138 ? 14.415 2.484 15.204 1.00 87.50 138 THR A CA 1
ATOM 1078 C C . THR A 1 138 ? 15.235 2.352 13.915 1.00 87.50 138 THR A C 1
ATOM 1080 O O . THR A 1 138 ? 16.026 1.417 13.787 1.00 87.50 138 THR A O 1
ATOM 1083 N N . LEU A 1 139 ? 15.129 3.313 12.992 1.00 87.62 139 LEU A N 1
ATOM 1084 C CA . LEU A 1 139 ? 15.916 3.325 11.753 1.00 87.62 139 LEU A CA 1
ATOM 1085 C C . LEU A 1 139 ? 17.418 3.425 12.029 1.00 87.62 139 LEU A C 1
ATOM 1087 O O . LEU A 1 139 ? 18.210 2.698 11.437 1.00 87.62 139 LEU A O 1
ATOM 1091 N N . THR A 1 140 ? 17.812 4.293 12.962 1.00 87.94 140 THR A N 1
ATOM 1092 C CA . THR A 1 140 ? 19.218 4.474 13.358 1.00 87.94 140 THR A CA 1
ATOM 1093 C C . THR A 1 140 ? 19.803 3.176 13.906 1.00 87.94 140 THR A C 1
ATOM 1095 O O . THR A 1 140 ? 20.932 2.809 13.587 1.00 87.94 140 THR A O 1
ATOM 1098 N N . LYS A 1 141 ? 19.024 2.448 14.709 1.00 89.75 141 LYS A N 1
ATOM 1099 C CA . LYS A 1 141 ? 19.411 1.133 15.219 1.00 89.75 141 LYS A CA 1
ATOM 1100 C C . LYS A 1 141 ? 19.577 0.114 14.090 1.00 89.75 141 LYS A C 1
ATOM 1102 O O . LYS A 1 141 ? 20.552 -0.628 14.106 1.00 89.75 141 LYS A O 1
ATOM 1107 N N . GLY A 1 142 ? 18.680 0.128 13.101 1.00 88.00 142 GLY A N 1
ATOM 1108 C CA . GLY A 1 142 ? 18.806 -0.658 11.872 1.00 88.00 142 GLY A CA 1
ATOM 1109 C C . GLY A 1 142 ? 20.121 -0.387 11.144 1.00 88.00 142 GLY A C 1
ATOM 1110 O O . GLY A 1 142 ? 20.914 -1.302 10.962 1.00 88.00 142 GLY A O 1
ATOM 1111 N N . ILE A 1 143 ? 20.395 0.878 10.819 1.00 85.69 143 ILE A N 1
ATOM 1112 C CA . ILE A 1 143 ? 21.619 1.306 10.118 1.00 85.69 143 ILE A CA 1
ATOM 1113 C C . ILE A 1 143 ? 22.889 0.861 10.859 1.00 85.69 143 ILE A C 1
ATOM 1115 O O . ILE A 1 143 ? 23.851 0.428 10.234 1.00 85.69 143 ILE A O 1
ATOM 1119 N N . ASN A 1 144 ? 22.901 0.954 12.189 1.00 86.75 144 ASN A N 1
ATOM 1120 C CA . ASN A 1 144 ? 24.089 0.632 12.978 1.00 86.75 144 ASN A CA 1
ATOM 1121 C C . ASN A 1 144 ? 24.320 -0.876 13.163 1.00 86.75 144 ASN A C 1
ATOM 1123 O O . ASN A 1 144 ? 25.459 -1.287 13.383 1.00 86.75 144 ASN A O 1
ATOM 1127 N N . ASN A 1 145 ? 23.260 -1.690 13.113 1.00 88.06 145 ASN A N 1
ATOM 1128 C CA . ASN A 1 145 ? 23.325 -3.104 13.492 1.00 88.06 145 ASN A CA 1
ATOM 1129 C C . ASN A 1 145 ? 23.173 -4.070 12.307 1.00 88.06 145 ASN A C 1
ATOM 1131 O O . ASN A 1 145 ? 23.641 -5.205 12.387 1.00 88.06 145 ASN A O 1
ATOM 1135 N N . CYS A 1 146 ? 22.522 -3.652 11.220 1.00 85.44 146 CYS A N 1
ATOM 1136 C CA . CYS A 1 146 ? 22.364 -4.436 9.998 1.00 85.44 146 CYS A CA 1
ATOM 1137 C C . CYS A 1 146 ? 23.600 -4.259 9.108 1.00 85.44 146 CYS A C 1
ATOM 1139 O O . CYS A 1 146 ? 23.660 -3.342 8.293 1.00 85.44 146 CYS A O 1
ATOM 1141 N N . LEU A 1 147 ? 24.610 -5.108 9.300 1.00 79.44 147 LEU A N 1
ATOM 1142 C CA . LEU A 1 147 ? 25.877 -5.016 8.572 1.00 79.44 147 LEU A CA 1
ATOM 1143 C C . LEU A 1 147 ? 25.833 -5.769 7.236 1.00 79.44 147 LEU A C 1
ATOM 1145 O O . LEU A 1 147 ? 25.244 -6.847 7.138 1.00 79.44 147 LEU A O 1
ATOM 1149 N N . ASP A 1 148 ? 26.535 -5.232 6.238 1.00 75.75 148 ASP A N 1
ATOM 1150 C CA . ASP A 1 148 ? 26.655 -5.832 4.908 1.00 75.75 148 ASP A CA 1
ATOM 1151 C C . ASP A 1 148 ? 27.158 -7.285 4.953 1.00 75.75 148 ASP A C 1
ATOM 1153 O O . ASP A 1 148 ? 28.057 -7.652 5.718 1.00 75.75 148 ASP A O 1
ATOM 1157 N N . GLY A 1 149 ? 26.594 -8.121 4.078 1.00 74.75 149 GLY A N 1
ATOM 1158 C CA . GLY A 1 149 ? 26.985 -9.524 3.921 1.00 74.75 149 GLY A CA 1
ATOM 1159 C C . GLY A 1 149 ? 26.387 -10.480 4.955 1.00 74.75 149 GLY A C 1
ATOM 1160 O O . GLY A 1 149 ? 26.682 -11.675 4.898 1.00 74.75 149 GLY A O 1
ATOM 1161 N N . GLN A 1 150 ? 25.545 -9.992 5.871 1.00 76.50 150 GLN A N 1
ATOM 1162 C CA . GLN A 1 150 ? 24.708 -10.840 6.718 1.00 76.50 150 GLN A CA 1
ATOM 1163 C C . GLN A 1 150 ? 23.298 -10.953 6.121 1.00 76.50 150 GLN A C 1
ATOM 1165 O O . GLN A 1 150 ? 22.724 -9.931 5.749 1.00 76.50 150 GLN A O 1
ATOM 1170 N N . PRO A 1 151 ? 22.733 -12.170 6.013 1.00 72.56 151 PRO A N 1
ATOM 1171 C CA . PRO A 1 151 ? 21.391 -12.357 5.465 1.00 72.56 151 PRO A CA 1
ATOM 1172 C C . PRO A 1 151 ? 20.302 -11.750 6.361 1.00 72.56 151 PRO A C 1
ATOM 1174 O O . PRO A 1 151 ? 19.304 -11.268 5.839 1.00 72.56 151 PRO A O 1
ATOM 1177 N N . ASP A 1 152 ? 20.522 -11.726 7.680 1.00 79.06 152 ASP A N 1
ATOM 1178 C CA . ASP A 1 152 ? 19.574 -11.215 8.669 1.00 79.06 152 ASP A CA 1
ATOM 1179 C C . ASP A 1 152 ? 20.259 -10.224 9.624 1.00 79.06 152 ASP A C 1
ATOM 1181 O O . ASP A 1 152 ? 21.396 -10.438 10.058 1.00 79.06 152 ASP A O 1
ATOM 1185 N N . CYS A 1 153 ? 19.551 -9.156 10.004 1.00 82.38 153 CYS A N 1
ATOM 1186 C CA . CYS A 1 153 ? 19.991 -8.275 11.087 1.00 82.38 153 CYS A CA 1
ATOM 1187 C C . CYS A 1 153 ? 19.951 -9.009 12.442 1.00 82.38 153 CYS A C 1
ATOM 1189 O O . CYS A 1 153 ? 19.128 -9.911 12.624 1.00 82.38 153 CYS A O 1
ATOM 1191 N N . PRO A 1 154 ? 20.756 -8.595 13.441 1.00 85.94 154 PRO A N 1
ATOM 1192 C CA . PRO A 1 154 ? 20.663 -9.143 14.793 1.00 85.94 154 PRO A CA 1
ATOM 1193 C C . PRO A 1 154 ? 19.228 -9.074 15.333 1.00 85.94 154 PRO A C 1
ATOM 1195 O O . PRO A 1 154 ? 18.556 -8.055 15.159 1.00 85.94 154 PRO A O 1
ATOM 1198 N N . SER A 1 155 ? 18.764 -10.140 15.991 1.00 81.50 155 SER A N 1
ATOM 1199 C CA . SER A 1 155 ? 17.367 -10.306 16.437 1.00 81.50 155 SER A CA 1
ATOM 1200 C C . SER A 1 155 ? 16.860 -9.193 17.356 1.00 81.50 155 SER A C 1
ATOM 1202 O O . SER A 1 155 ? 15.672 -8.903 17.406 1.00 81.50 155 SER A O 1
ATOM 1204 N N . GLU A 1 156 ? 17.769 -8.545 18.074 1.00 81.88 156 GLU A N 1
ATOM 1205 C CA . GLU A 1 156 ? 17.503 -7.428 18.960 1.00 81.88 156 GLU A CA 1
ATOM 1206 C C . GLU A 1 156 ? 17.337 -6.106 18.215 1.00 81.88 156 GLU A C 1
ATOM 1208 O O . GLU A 1 156 ? 16.985 -5.118 18.850 1.00 81.88 156 GLU A O 1
ATOM 1213 N N . THR A 1 157 ? 17.613 -6.045 16.908 1.00 85.50 157 THR A N 1
ATOM 1214 C CA . THR A 1 157 ? 17.566 -4.813 16.108 1.00 85.50 157 THR A CA 1
ATOM 1215 C C . THR A 1 157 ? 16.133 -4.320 15.968 1.00 85.50 157 THR A C 1
ATOM 1217 O O . THR A 1 157 ? 15.851 -3.173 16.324 1.00 85.50 157 THR A O 1
ATOM 1220 N N . PHE A 1 158 ? 15.222 -5.208 15.574 1.00 85.94 158 PHE A N 1
ATOM 1221 C CA . PHE A 1 158 ? 13.813 -4.901 15.359 1.00 85.94 158 PHE A CA 1
ATOM 1222 C C . PHE A 1 158 ? 12.916 -5.777 16.228 1.00 85.94 158 PHE A C 1
ATOM 1224 O O . PHE A 1 158 ? 13.240 -6.923 16.527 1.00 85.94 158 PHE A O 1
ATOM 1231 N N . THR A 1 159 ? 11.763 -5.234 16.607 1.00 82.75 159 THR A N 1
ATOM 1232 C CA . THR A 1 159 ? 10.657 -6.050 17.107 1.00 82.75 159 THR A CA 1
ATOM 1233 C C . THR A 1 159 ? 9.948 -6.637 15.897 1.00 82.75 159 THR A C 1
ATOM 1235 O O . THR A 1 159 ? 9.383 -5.893 15.098 1.00 82.75 159 THR A O 1
ATOM 1238 N N . PHE A 1 160 ? 10.005 -7.956 15.749 1.00 78.62 160 PHE A N 1
ATOM 1239 C CA . PHE A 1 160 ? 9.281 -8.660 14.698 1.00 78.62 160 PHE A CA 1
ATOM 1240 C C . PHE A 1 160 ? 7.859 -8.969 15.164 1.00 78.62 160 PHE A C 1
ATOM 1242 O O . PHE A 1 160 ? 7.646 -9.329 16.322 1.00 78.62 160 PHE A O 1
ATOM 1249 N N . TYR A 1 161 ? 6.913 -8.818 14.246 1.00 77.25 161 TYR A N 1
ATOM 1250 C CA . TYR A 1 161 ? 5.514 -9.186 14.427 1.00 77.25 161 TYR A CA 1
ATOM 1251 C C . TYR A 1 161 ? 5.230 -10.454 13.628 1.00 77.25 161 TYR A C 1
ATOM 1253 O O . TYR A 1 161 ? 5.853 -10.676 12.584 1.00 77.25 161 TYR A O 1
ATOM 1261 N N . GLU A 1 162 ? 4.301 -11.279 14.103 1.00 80.38 162 GLU A N 1
ATOM 1262 C CA . GLU A 1 162 ? 3.864 -12.436 13.328 1.00 80.38 162 GLU A CA 1
ATOM 1263 C C . GLU A 1 162 ? 3.103 -11.960 12.087 1.00 80.38 162 GLU A C 1
ATOM 1265 O O . GLU A 1 162 ? 2.510 -10.877 12.066 1.00 80.38 162 GLU A O 1
ATOM 1270 N N . GLN A 1 163 ? 3.096 -12.769 11.025 1.00 75.38 163 GLN A N 1
ATOM 1271 C CA . GLN A 1 163 ? 2.419 -12.385 9.784 1.00 75.38 163 GLN A CA 1
ATOM 1272 C C . GLN A 1 163 ? 0.941 -12.046 10.030 1.00 75.38 163 GLN A C 1
ATOM 1274 O O . GLN A 1 163 ? 0.443 -11.090 9.440 1.00 75.38 163 GLN A O 1
ATOM 1279 N N . SER A 1 164 ? 0.264 -12.770 10.927 1.00 76.38 164 SER A N 1
ATOM 1280 C CA . SER A 1 164 ? -1.120 -12.494 11.333 1.00 76.38 164 SER A CA 1
ATOM 1281 C C . SER A 1 164 ? -1.309 -11.066 11.832 1.00 76.38 164 SER A C 1
ATOM 1283 O O . SER A 1 164 ? -2.229 -10.389 11.383 1.00 76.38 164 SER A O 1
ATOM 1285 N N . ASP A 1 165 ? -0.397 -10.584 12.673 1.00 73.94 165 ASP A N 1
ATOM 1286 C CA . ASP A 1 165 ? -0.483 -9.261 13.291 1.00 73.94 165 ASP A CA 1
ATOM 1287 C C . ASP A 1 165 ? -0.346 -8.166 12.224 1.00 73.94 165 ASP A C 1
ATOM 1289 O O . ASP A 1 165 ? -1.046 -7.154 12.248 1.00 73.94 165 ASP A O 1
ATOM 1293 N N . THR A 1 166 ? 0.514 -8.388 11.220 1.00 71.50 166 THR A N 1
ATOM 1294 C CA . THR A 1 166 ? 0.672 -7.443 10.100 1.00 71.50 166 THR A CA 1
ATOM 1295 C C . THR A 1 166 ? -0.588 -7.339 9.241 1.00 71.50 166 THR A C 1
ATOM 1297 O O . THR A 1 166 ? -0.865 -6.275 8.689 1.00 71.50 166 THR A O 1
ATOM 1300 N N . GLN A 1 167 ? -1.380 -8.414 9.155 1.00 77.12 167 GLN A N 1
ATOM 1301 C CA . GLN A 1 167 ? -2.637 -8.413 8.409 1.00 77.12 167 GLN A CA 1
ATOM 1302 C C . GLN A 1 167 ? -3.751 -7.664 9.141 1.00 77.12 167 GLN A C 1
ATOM 1304 O O . GLN A 1 167 ? -4.734 -7.308 8.501 1.00 77.12 167 GLN A O 1
ATOM 1309 N N . GLU A 1 168 ? -3.618 -7.375 10.437 1.00 73.31 168 GLU A N 1
ATOM 1310 C CA . GLU A 1 168 ? -4.609 -6.586 11.177 1.00 73.31 168 GLU A CA 1
ATOM 1311 C C . GLU A 1 168 ? -4.501 -5.075 10.910 1.00 73.31 168 GLU A C 1
ATOM 1313 O O . GLU A 1 168 ? -5.416 -4.309 11.231 1.00 73.31 168 GLU A O 1
ATOM 1318 N N . CYS A 1 169 ? -3.410 -4.616 10.289 1.00 75.88 169 CYS A N 1
ATOM 1319 C CA . CYS A 1 169 ? -3.243 -3.221 9.886 1.00 75.88 169 CYS A CA 1
ATOM 1320 C C . CYS A 1 169 ? -4.056 -2.930 8.615 1.00 75.88 169 CYS A C 1
ATOM 1322 O O . CYS A 1 169 ? -3.521 -2.774 7.518 1.00 75.88 169 CYS A O 1
ATOM 1324 N N . LYS A 1 170 ? -5.382 -2.897 8.763 1.00 73.44 170 LYS A N 1
ATOM 1325 C CA . LYS A 1 170 ? -6.328 -2.645 7.674 1.00 73.44 170 LYS A CA 1
ATOM 1326 C C . LYS A 1 170 ? -6.887 -1.233 7.762 1.00 73.44 170 LYS A C 1
ATOM 1328 O O . LYS A 1 170 ? -7.175 -0.722 8.843 1.00 73.44 170 LYS A O 1
ATOM 1333 N N . LEU A 1 171 ? -7.099 -0.624 6.601 1.00 69.62 171 LEU A N 1
ATOM 1334 C CA . LEU A 1 171 ? -7.921 0.572 6.467 1.00 69.62 171 LEU A CA 1
ATOM 1335 C C . LEU A 1 171 ? -9.283 0.170 5.910 1.00 69.62 171 LEU A C 1
ATOM 1337 O O . LEU A 1 171 ? -9.379 -0.681 5.025 1.00 69.62 171 LEU A O 1
ATOM 1341 N N . ALA A 1 172 ? -10.342 0.797 6.418 1.00 67.19 172 ALA A N 1
ATOM 1342 C CA . ALA A 1 172 ? -11.654 0.648 5.813 1.00 67.19 172 ALA A CA 1
ATOM 1343 C C . ALA A 1 172 ? -11.628 1.188 4.370 1.00 67.19 172 ALA A C 1
ATOM 1345 O O . ALA A 1 172 ? -10.999 2.223 4.123 1.00 67.19 172 ALA A O 1
ATOM 1346 N N . PRO A 1 173 ? -12.343 0.54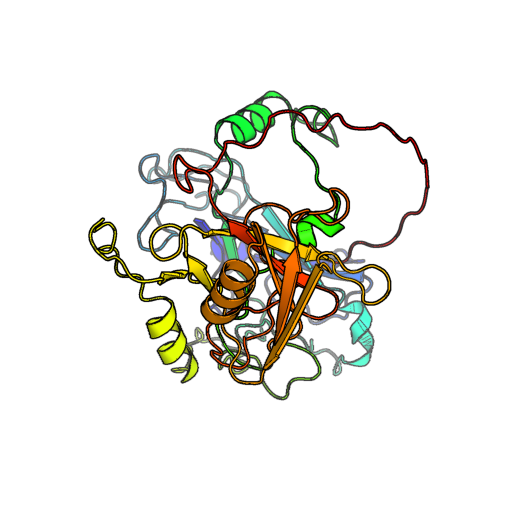9 3.426 1.00 67.31 173 PRO A N 1
ATOM 1347 C CA . PRO A 1 173 ? -12.491 1.088 2.081 1.00 67.31 173 PRO A CA 1
ATOM 1348 C C . PRO A 1 173 ? -13.072 2.505 2.125 1.00 67.31 173 PRO A C 1
ATOM 1350 O O . PRO A 1 173 ? -14.154 2.722 2.676 1.00 67.31 173 PRO A O 1
ATOM 1353 N N . LEU A 1 174 ? -12.347 3.466 1.547 1.00 67.19 174 LEU A N 1
ATOM 1354 C CA . LEU A 1 174 ? -12.810 4.852 1.412 1.00 67.19 174 LEU A CA 1
ATOM 1355 C C . LEU A 1 174 ? -13.777 5.015 0.233 1.00 67.19 174 LEU A C 1
ATOM 1357 O O . LEU A 1 174 ? -14.665 5.865 0.276 1.00 67.19 174 LEU A O 1
ATOM 1361 N N . ILE A 1 175 ? -13.623 4.180 -0.800 1.00 71.75 175 ILE A N 1
ATOM 1362 C CA . ILE A 1 175 ? -14.538 4.106 -1.937 1.00 71.75 175 ILE A CA 1
ATOM 1363 C C . ILE A 1 175 ? -15.350 2.830 -1.880 1.00 71.75 175 ILE A C 1
ATOM 1365 O O . ILE A 1 175 ? -14.821 1.728 -1.760 1.00 71.75 175 ILE A O 1
ATOM 1369 N N . ASN A 1 176 ? -16.665 3.009 -1.981 1.00 72.25 176 ASN A N 1
ATOM 1370 C CA . ASN A 1 176 ? -17.609 1.913 -2.070 1.00 72.25 176 ASN A CA 1
ATOM 1371 C C . ASN A 1 176 ? -17.744 1.467 -3.531 1.00 72.25 176 ASN A C 1
ATOM 1373 O O . ASN A 1 176 ? -18.647 1.907 -4.245 1.00 72.25 176 ASN A O 1
ATOM 1377 N N . GLU A 1 177 ? -16.820 0.618 -3.973 1.00 73.50 177 GLU A N 1
ATOM 1378 C CA . GLU A 1 177 ? -16.870 -0.026 -5.281 1.00 73.50 177 GLU A CA 1
ATOM 1379 C C . GLU A 1 177 ? -16.414 -1.493 -5.211 1.00 73.50 177 GLU A C 1
ATOM 1381 O O . GLU A 1 177 ? -15.709 -1.878 -4.274 1.00 73.50 177 GLU A O 1
ATOM 1386 N N . PRO A 1 178 ? -16.811 -2.340 -6.175 1.00 78.44 178 PRO A N 1
ATOM 1387 C CA . PRO A 1 178 ? -16.321 -3.711 -6.248 1.00 78.44 178 PRO A CA 1
ATOM 1388 C C . PRO A 1 178 ? -14.824 -3.737 -6.586 1.00 78.44 178 PRO A C 1
ATOM 1390 O O . PRO A 1 178 ? -14.427 -3.302 -7.662 1.00 78.44 178 PRO A O 1
ATOM 1393 N N . VAL A 1 179 ? -14.004 -4.283 -5.685 1.00 82.38 179 VAL A N 1
ATOM 1394 C CA . VAL A 1 179 ? -12.535 -4.381 -5.844 1.00 82.38 179 VAL A CA 1
ATOM 1395 C C . VAL A 1 179 ? -12.010 -5.819 -5.812 1.00 82.38 179 VAL A C 1
ATOM 1397 O O . VAL A 1 179 ? -10.804 -6.046 -5.835 1.00 82.38 179 VAL A O 1
ATOM 1400 N N . SER A 1 180 ? -12.898 -6.808 -5.732 1.00 81.12 180 SER A N 1
ATOM 1401 C CA . SER A 1 180 ? -12.538 -8.221 -5.606 1.00 81.12 180 SER A CA 1
ATOM 1402 C C . SER A 1 180 ? -13.469 -9.126 -6.412 1.00 81.12 180 SER A C 1
ATOM 1404 O O . SER A 1 180 ? -14.589 -8.752 -6.762 1.00 81.12 180 SER A O 1
ATOM 1406 N N . GLY A 1 181 ? -12.995 -10.340 -6.703 1.00 85.19 181 GLY A N 1
ATOM 1407 C CA . GLY A 1 181 ? -13.717 -11.319 -7.515 1.00 85.19 181 GLY A CA 1
ATOM 1408 C C . GLY A 1 181 ? -13.579 -11.075 -9.020 1.00 85.19 181 GLY A C 1
ATOM 1409 O O . GLY A 1 181 ? -12.619 -10.462 -9.480 1.00 85.19 181 GLY A O 1
ATOM 1410 N N . ILE A 1 182 ? -14.534 -11.597 -9.793 1.00 85.50 182 ILE A N 1
ATOM 1411 C CA . ILE A 1 182 ? -14.594 -11.375 -11.242 1.00 85.50 182 ILE A CA 1
ATOM 1412 C C . ILE A 1 182 ? -15.227 -10.005 -11.482 1.00 85.50 182 ILE A C 1
ATOM 1414 O O . ILE A 1 182 ? -16.405 -9.799 -11.190 1.00 85.50 182 ILE A O 1
ATOM 1418 N N . LEU A 1 183 ? -14.437 -9.079 -12.018 1.00 87.00 183 LEU A N 1
ATOM 1419 C CA . LEU A 1 183 ? -14.858 -7.711 -12.296 1.00 87.00 183 LEU A CA 1
ATOM 1420 C C . LEU A 1 183 ? -15.153 -7.533 -13.790 1.00 87.00 183 LEU A C 1
ATOM 1422 O O . LEU A 1 183 ? -14.434 -8.043 -14.645 1.00 87.00 183 LEU A O 1
ATOM 1426 N N . HIS A 1 184 ? -16.206 -6.777 -14.110 1.00 86.69 184 HIS A N 1
ATOM 1427 C CA . HIS A 1 184 ? -16.555 -6.434 -15.496 1.00 86.69 184 HIS A CA 1
ATOM 1428 C C . HIS A 1 184 ? -15.791 -5.211 -16.033 1.00 86.69 184 HIS A C 1
ATOM 1430 O O . HIS A 1 184 ? -15.802 -4.963 -17.237 1.00 86.69 184 HIS A O 1
ATOM 1436 N N . ALA A 1 185 ? -15.155 -4.441 -15.148 1.00 87.75 185 ALA A N 1
ATOM 1437 C CA . ALA A 1 185 ? -14.303 -3.295 -15.449 1.00 87.75 185 ALA A CA 1
ATOM 1438 C C . ALA A 1 185 ? -13.295 -3.102 -14.304 1.00 87.75 185 ALA A C 1
ATOM 1440 O O . ALA A 1 185 ? -13.538 -3.572 -13.191 1.00 87.75 185 ALA A O 1
ATOM 1441 N N . LEU A 1 186 ? -12.182 -2.409 -14.565 1.00 88.62 186 LEU A N 1
ATOM 1442 C CA . LEU A 1 186 ? -11.225 -2.066 -13.512 1.00 88.62 186 LEU A CA 1
ATOM 1443 C C . LEU A 1 186 ? -11.830 -1.023 -12.548 1.00 88.62 186 LEU A C 1
ATOM 1445 O O . LEU A 1 186 ? -12.502 -0.096 -13.018 1.00 88.62 186 LEU A O 1
ATOM 1449 N N . PRO A 1 187 ? -11.582 -1.142 -11.228 1.00 85.06 187 PRO A N 1
ATOM 1450 C CA . PRO A 1 187 ? -11.989 -0.137 -10.244 1.00 85.06 187 PRO A CA 1
ATOM 1451 C C . PRO A 1 187 ? -11.421 1.257 -10.554 1.00 85.06 187 PRO A C 1
ATOM 1453 O O . PRO A 1 187 ? -10.383 1.378 -11.211 1.00 85.06 187 PRO A O 1
ATOM 1456 N N . GLY A 1 188 ? -12.085 2.312 -10.077 1.00 79.69 188 GLY A N 1
ATOM 1457 C CA . GLY A 1 188 ? -11.597 3.692 -10.177 1.00 79.69 188 GLY A CA 1
ATOM 1458 C C . GLY A 1 188 ? -11.617 4.288 -11.589 1.00 79.69 188 GLY A C 1
ATOM 1459 O O . GLY A 1 188 ? -10.748 5.082 -11.937 1.00 79.69 188 GLY A O 1
ATOM 1460 N N . CYS A 1 189 ? -12.580 3.892 -12.431 1.00 83.75 189 CYS A N 1
ATOM 1461 C CA . CYS A 1 189 ? -12.721 4.377 -13.814 1.00 83.75 189 CYS A CA 1
ATOM 1462 C C . CYS A 1 189 ? -11.468 4.179 -14.698 1.00 83.75 189 CYS A C 1
ATOM 1464 O O . CYS A 1 189 ? -11.239 4.930 -15.651 1.00 83.75 189 CYS A O 1
ATOM 1466 N N . ASN A 1 190 ? -10.666 3.153 -14.413 1.00 87.06 190 ASN A N 1
ATOM 1467 C CA . ASN A 1 190 ? -9.4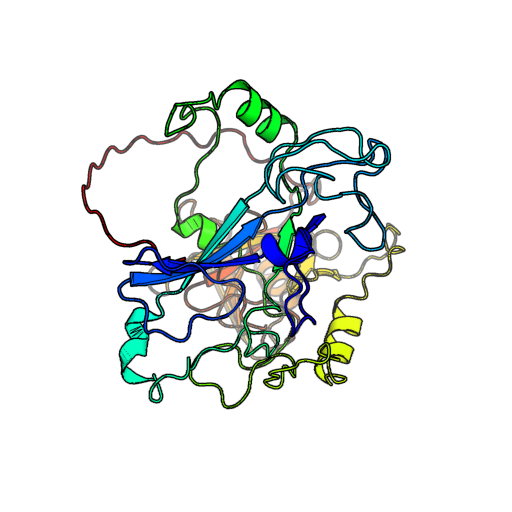12 2.883 -15.110 1.00 87.06 190 ASN A CA 1
ATOM 1468 C C . ASN A 1 190 ? -9.641 2.064 -16.386 1.00 87.06 190 ASN A C 1
ATOM 1470 O O . ASN A 1 190 ? -9.433 0.855 -16.419 1.00 87.06 190 ASN A O 1
ATOM 1474 N N . ALA A 1 191 ? -10.105 2.702 -17.460 1.00 88.81 191 ALA A N 1
ATOM 1475 C CA . ALA A 1 191 ? -10.298 1.998 -18.727 1.00 88.81 191 ALA A CA 1
ATOM 1476 C C . ALA A 1 191 ? -8.950 1.492 -19.294 1.00 88.81 191 ALA A C 1
ATOM 1478 O O . ALA A 1 191 ? -7.980 2.257 -19.306 1.00 88.81 191 ALA A O 1
ATOM 1479 N N . PRO A 1 192 ? -8.874 0.245 -19.806 1.00 91.75 192 PRO A N 1
ATOM 1480 C CA . PRO A 1 192 ? -7.671 -0.257 -20.460 1.00 91.75 192 PRO A CA 1
ATOM 1481 C C . PRO A 1 192 ? -7.190 0.654 -21.601 1.00 91.75 192 PRO A C 1
ATOM 1483 O O . PRO A 1 192 ? -7.980 1.108 -22.430 1.00 91.75 192 PRO A O 1
ATOM 1486 N N . SER A 1 193 ? -5.883 0.903 -21.648 1.00 91.81 193 SER A N 1
ATOM 1487 C CA . SER A 1 193 ? -5.208 1.828 -22.557 1.00 91.81 193 SER A CA 1
ATOM 1488 C C . SER A 1 193 ? -3.829 1.293 -22.942 1.00 91.81 193 SER A C 1
ATOM 1490 O O . SER A 1 193 ? -3.016 0.964 -22.076 1.00 91.81 193 SER A O 1
ATOM 1492 N N . SER A 1 194 ? -3.556 1.282 -24.247 1.00 89.38 194 SER A N 1
ATOM 1493 C CA . SER A 1 194 ? -2.336 0.732 -24.849 1.00 89.38 194 SER A CA 1
ATOM 1494 C C . SER A 1 194 ? -1.352 1.784 -25.382 1.00 89.38 194 SER A C 1
ATOM 1496 O O . SER A 1 194 ? -0.320 1.418 -25.936 1.00 89.38 194 SER A O 1
ATOM 1498 N N . GLY A 1 195 ? -1.663 3.082 -25.277 1.00 88.94 195 GLY A N 1
ATOM 1499 C CA . GLY A 1 195 ? -0.815 4.153 -25.819 1.00 88.94 195 GLY A CA 1
ATOM 1500 C C . GLY A 1 195 ? -0.785 4.262 -27.350 1.00 88.94 195 GLY A C 1
ATOM 1501 O O . GLY A 1 195 ? -1.724 3.826 -28.018 1.00 88.94 195 GLY A O 1
ATOM 1502 N N . PRO A 1 196 ? 0.266 4.883 -27.931 1.00 91.88 196 PRO A N 1
ATOM 1503 C CA . PRO A 1 196 ? 1.503 5.341 -27.275 1.00 91.88 196 PRO A CA 1
ATOM 1504 C C . PRO A 1 196 ? 1.368 6.681 -26.538 1.00 91.88 196 PRO A C 1
ATOM 1506 O O . PRO A 1 196 ? 2.275 7.067 -25.809 1.00 91.88 196 PRO A O 1
ATOM 1509 N N . ALA A 1 197 ? 0.263 7.404 -26.737 1.00 93.44 197 ALA A N 1
ATOM 1510 C CA . ALA A 1 197 ? 0.002 8.639 -26.008 1.00 93.44 197 ALA A CA 1
ATOM 1511 C C . ALA A 1 197 ? -0.125 8.365 -24.503 1.00 93.44 197 ALA A C 1
ATOM 1513 O O . ALA A 1 197 ? -0.641 7.317 -24.104 1.00 93.44 197 ALA A O 1
ATOM 1514 N N . GLU A 1 198 ? 0.317 9.318 -23.683 1.00 92.19 198 GLU A N 1
ATOM 1515 C CA . GLU A 1 198 ? 0.090 9.254 -22.242 1.00 92.19 198 GLU A CA 1
ATOM 1516 C C . GLU A 1 198 ? -1.406 9.136 -21.937 1.00 92.19 198 GLU A C 1
ATOM 1518 O O . GLU A 1 198 ? -2.262 9.758 -22.577 1.00 92.19 198 GLU A O 1
ATOM 1523 N N . TYR A 1 199 ? -1.721 8.309 -20.950 1.00 91.06 199 TYR A N 1
ATOM 1524 C CA . TYR A 1 199 ? -3.071 8.143 -20.460 1.00 91.06 199 TYR A CA 1
ATOM 1525 C C . TYR A 1 199 ? -3.528 9.423 -19.766 1.00 91.06 199 TYR A C 1
ATOM 1527 O O . TYR A 1 199 ? -2.850 9.963 -18.897 1.00 91.06 199 TYR A O 1
ATOM 1535 N N . THR A 1 200 ? -4.705 9.901 -20.155 1.00 86.00 200 THR A N 1
ATOM 1536 C CA . THR A 1 200 ? -5.404 10.976 -19.454 1.00 86.00 200 THR A CA 1
ATOM 1537 C C . THR A 1 200 ? -6.572 10.341 -18.708 1.00 86.00 200 THR A C 1
ATOM 1539 O O . THR A 1 200 ? -7.535 9.937 -19.368 1.00 86.00 200 THR A O 1
ATOM 1542 N N . PRO A 1 201 ? -6.505 10.219 -17.370 1.00 75.69 201 PRO A N 1
ATOM 1543 C CA . PRO A 1 201 ? -7.592 9.639 -16.596 1.00 75.69 201 PRO A CA 1
ATOM 1544 C C . PRO A 1 201 ? -8.905 10.397 -16.846 1.00 75.69 201 PRO A C 1
ATOM 1546 O O . PRO A 1 201 ? -8.917 11.633 -16.779 1.00 75.69 201 PRO A O 1
ATOM 1549 N N . PRO A 1 202 ? -10.015 9.705 -17.159 1.00 74.06 202 PRO A N 1
ATOM 1550 C CA . PRO A 1 202 ? -11.314 10.351 -17.254 1.00 74.06 202 PRO A CA 1
ATOM 1551 C C . PRO A 1 202 ? -11.764 10.821 -15.866 1.00 74.06 202 PRO A C 1
ATOM 1553 O O . PRO A 1 202 ? -11.369 10.259 -14.848 1.00 74.06 202 PRO A O 1
ATOM 1556 N N . ALA A 1 203 ? -12.636 11.831 -15.813 1.00 72.50 203 ALA A N 1
ATOM 1557 C CA . ALA A 1 203 ? -13.247 12.242 -14.552 1.00 72.50 203 ALA A CA 1
ATOM 1558 C C . ALA A 1 203 ? -14.078 11.085 -13.976 1.00 72.50 203 ALA A C 1
ATOM 1560 O O . ALA A 1 203 ? -15.073 10.682 -14.587 1.00 72.50 203 ALA A O 1
ATOM 1561 N N . CYS A 1 204 ? -13.697 10.569 -12.805 1.00 69.31 204 CYS A N 1
ATOM 1562 C CA . CYS A 1 204 ? -14.442 9.500 -12.161 1.00 69.31 204 CYS A CA 1
ATOM 1563 C C . CYS A 1 204 ? -15.498 10.083 -11.207 1.00 69.31 204 CYS A C 1
ATOM 1565 O O . CYS A 1 204 ? -15.177 10.921 -10.360 1.00 69.31 204 CYS A O 1
ATOM 1567 N N . PRO A 1 205 ? -16.773 9.650 -11.274 1.00 67.56 205 PRO A N 1
ATOM 1568 C CA . PRO A 1 205 ? -17.808 10.116 -10.347 1.00 67.56 205 PRO A CA 1
ATOM 1569 C C . PRO A 1 205 ? -17.462 9.873 -8.868 1.00 67.56 205 PRO A C 1
ATOM 1571 O O . PRO A 1 205 ? -17.899 10.627 -7.997 1.00 67.56 205 PRO A O 1
ATOM 1574 N N . GLN A 1 206 ? -16.665 8.837 -8.589 1.00 63.72 206 GLN A N 1
ATOM 1575 C CA . GLN A 1 206 ? -16.204 8.466 -7.250 1.00 63.72 206 GLN A CA 1
ATOM 1576 C C . GLN A 1 206 ? -15.119 9.421 -6.712 1.00 63.72 206 GLN A C 1
ATOM 1578 O O . GLN A 1 206 ? -15.063 9.648 -5.504 1.00 63.72 206 GLN A O 1
ATOM 1583 N N . ASP A 1 207 ? -14.333 10.077 -7.574 1.00 59.31 207 ASP A N 1
ATOM 1584 C CA . ASP A 1 207 ? -13.279 11.019 -7.155 1.00 59.31 207 ASP A CA 1
ATOM 1585 C C . ASP A 1 207 ? -13.858 12.244 -6.442 1.00 59.31 207 ASP A C 1
ATOM 1587 O O . ASP A 1 207 ? -13.267 12.775 -5.504 1.00 59.31 207 ASP A O 1
ATOM 1591 N N . ALA A 1 208 ? -15.063 12.675 -6.826 1.00 55.59 208 ALA A N 1
ATOM 1592 C CA . ALA A 1 208 ? -15.775 13.752 -6.140 1.00 55.59 208 ALA A CA 1
ATOM 1593 C C . ALA A 1 208 ? -16.229 13.349 -4.721 1.00 55.59 208 ALA A C 1
ATOM 1595 O O . ALA A 1 208 ? -16.366 14.216 -3.852 1.00 55.59 208 ALA A O 1
ATOM 1596 N N . ALA A 1 209 ? -16.452 12.052 -4.477 1.00 51.69 209 ALA A N 1
ATOM 1597 C CA . ALA A 1 209 ? -16.754 11.510 -3.155 1.00 51.69 209 ALA A CA 1
ATOM 1598 C C . ALA A 1 209 ? -15.479 11.379 -2.301 1.00 51.69 209 ALA A C 1
ATOM 1600 O O . ALA A 1 209 ? -15.502 11.797 -1.143 1.00 51.69 209 ALA A O 1
ATOM 1601 N N . LEU A 1 210 ? -14.353 10.929 -2.879 1.00 51.56 210 LEU A N 1
ATOM 1602 C CA . LEU A 1 210 ? -13.033 10.939 -2.221 1.00 51.56 210 LEU A CA 1
ATOM 1603 C C . LEU A 1 210 ? -12.569 12.343 -1.873 1.00 51.56 210 LEU A C 1
ATOM 1605 O O . LEU A 1 210 ? -12.156 12.576 -0.747 1.00 51.56 210 LEU A O 1
ATOM 1609 N N . ALA A 1 211 ? -12.664 13.297 -2.798 1.00 48.53 211 ALA A N 1
ATOM 1610 C CA . ALA A 1 211 ? -12.260 14.674 -2.544 1.00 48.53 211 ALA A CA 1
ATOM 1611 C C . ALA A 1 211 ? -13.049 15.286 -1.374 1.00 48.53 211 ALA A C 1
ATOM 1613 O O . ALA A 1 211 ? -12.494 16.076 -0.620 1.00 48.53 211 ALA A O 1
ATOM 1614 N N . ARG A 1 212 ? -14.313 14.884 -1.174 1.00 48.94 212 ARG A N 1
ATOM 1615 C CA . ARG A 1 212 ? -15.131 15.267 -0.009 1.00 48.94 212 ARG A CA 1
ATOM 1616 C C . ARG A 1 212 ? -14.755 14.521 1.274 1.00 48.94 212 ARG A C 1
ATOM 1618 O O . ARG A 1 212 ? -14.855 15.106 2.347 1.00 48.94 212 ARG A O 1
ATOM 1625 N N . SER A 1 213 ? -14.332 13.262 1.174 1.00 46.75 213 SER A N 1
ATOM 1626 C CA . SER A 1 213 ? -13.915 12.427 2.314 1.00 46.75 213 SER A CA 1
ATOM 1627 C C . SER A 1 213 ? -12.489 12.745 2.800 1.00 46.75 213 SER A C 1
ATOM 1629 O O . SER A 1 213 ? -12.227 12.688 3.998 1.00 46.75 213 SER A O 1
ATOM 1631 N N . LEU A 1 214 ? -11.586 13.118 1.889 1.00 43.75 214 LEU A N 1
ATOM 1632 C CA . LEU A 1 214 ? -10.181 13.470 2.128 1.00 43.75 214 LEU A CA 1
ATOM 1633 C C . LEU A 1 214 ? -9.962 14.975 2.325 1.00 43.75 214 LEU A C 1
ATOM 1635 O O . LEU A 1 214 ? -8.835 15.402 2.574 1.00 43.75 214 LEU A O 1
ATOM 1639 N N . GLN A 1 215 ? -11.018 15.794 2.255 1.00 43.31 215 GLN A N 1
ATOM 1640 C CA . GLN A 1 215 ? -11.008 17.185 2.715 1.00 43.31 215 GLN A CA 1
ATOM 1641 C C . GLN A 1 215 ? -10.865 17.231 4.245 1.00 43.31 215 GLN A C 1
ATOM 1643 O O . GLN A 1 215 ? -11.767 17.632 4.979 1.00 43.31 215 GLN A O 1
ATOM 1648 N N . ILE A 1 216 ? -9.679 16.871 4.731 1.00 39.88 216 ILE A N 1
ATOM 1649 C CA . ILE A 1 216 ? -9.105 17.455 5.933 1.00 39.88 216 ILE A CA 1
ATOM 1650 C C . ILE A 1 216 ? -8.450 18.759 5.459 1.00 39.88 216 ILE A C 1
ATOM 1652 O O . ILE A 1 216 ? -7.327 18.732 4.955 1.00 39.88 216 ILE A O 1
ATOM 1656 N N . PRO A 1 217 ? -9.122 19.924 5.540 1.00 34.12 217 PRO A N 1
ATOM 1657 C CA . PRO A 1 217 ? -8.409 21.176 5.365 1.00 34.12 217 PRO A CA 1
ATOM 1658 C C . PRO A 1 217 ? -7.324 21.271 6.455 1.00 34.12 217 PRO A C 1
ATOM 1660 O O . PRO A 1 217 ? -7.599 20.917 7.606 1.00 34.12 217 PRO A O 1
ATOM 1663 N N . PRO A 1 218 ? -6.124 21.799 6.153 1.00 34.12 218 PRO A N 1
ATOM 1664 C CA . PRO A 1 218 ? -5.016 21.924 7.112 1.00 34.12 218 PRO A CA 1
ATOM 1665 C C . PRO A 1 218 ? -5.293 22.880 8.296 1.00 34.12 218 PRO A C 1
ATOM 1667 O O . PRO A 1 218 ? -4.390 23.212 9.055 1.00 34.12 218 PRO A O 1
ATOM 1670 N N . SER A 1 219 ? -6.535 23.332 8.491 1.00 30.98 219 SER A N 1
ATOM 1671 C CA . SER A 1 219 ? -6.939 24.339 9.476 1.00 30.98 219 SER A CA 1
ATOM 1672 C C . SER A 1 219 ? -7.659 23.794 10.721 1.00 30.98 219 SER A C 1
ATOM 1674 O O . SER A 1 219 ? -8.218 24.584 11.479 1.00 30.98 219 SER A O 1
ATOM 1676 N N . ARG A 1 220 ? -7.662 22.477 10.984 1.00 38.16 220 ARG A N 1
ATOM 1677 C CA . ARG A 1 220 ? -8.425 21.892 12.114 1.00 38.16 220 ARG A CA 1
ATOM 1678 C C . ARG A 1 220 ? -7.650 21.556 13.392 1.00 38.16 220 ARG A C 1
ATOM 1680 O O . ARG A 1 220 ? -8.226 20.953 14.290 1.00 38.16 220 ARG A O 1
ATOM 1687 N N . PHE A 1 221 ? -6.438 22.073 13.581 1.00 34.16 221 PHE A N 1
ATOM 1688 C CA . PHE A 1 221 ? -5.899 22.248 14.940 1.00 34.16 221 PHE A CA 1
ATOM 1689 C C . PHE A 1 221 ? -6.531 23.484 15.604 1.00 34.16 221 PHE A C 1
ATOM 1691 O O . PHE A 1 221 ? -5.848 24.450 15.931 1.00 34.16 221 PHE A O 1
ATOM 1698 N N . ASN A 1 222 ? -7.857 23.482 15.765 1.00 30.55 222 ASN A N 1
ATOM 1699 C CA . ASN A 1 222 ? -8.553 24.433 16.625 1.00 30.55 222 ASN A CA 1
ATOM 1700 C C . ASN A 1 222 ? -9.136 23.646 17.813 1.00 30.55 222 ASN A C 1
ATOM 1702 O O . ASN A 1 222 ? -10.089 22.893 17.613 1.00 30.55 222 ASN A O 1
ATOM 1706 N N . PRO A 1 223 ? -8.581 23.764 19.031 1.00 31.84 223 PRO A N 1
ATOM 1707 C CA . PRO A 1 223 ? -8.894 22.892 20.172 1.00 31.84 223 PRO A CA 1
ATOM 1708 C C . PRO A 1 223 ? -10.253 23.186 20.846 1.00 31.84 223 PRO A C 1
ATOM 1710 O O . PRO A 1 223 ? -10.407 22.983 22.046 1.00 31.84 223 PRO A O 1
ATOM 1713 N N . ALA A 1 224 ? -11.248 23.688 20.110 1.00 31.64 224 ALA A N 1
ATOM 1714 C CA . ALA A 1 224 ? -12.450 24.298 20.684 1.00 31.64 224 ALA A CA 1
ATOM 1715 C C . ALA A 1 224 ? -13.782 23.809 20.078 1.00 31.64 224 ALA A C 1
ATOM 1717 O O . ALA A 1 224 ? -14.698 24.609 19.890 1.00 31.64 224 ALA A O 1
ATOM 1718 N N . ALA A 1 225 ? -13.930 22.510 19.792 1.00 36.16 225 ALA A N 1
ATOM 1719 C CA . ALA A 1 225 ? -15.232 21.932 19.438 1.00 36.16 225 ALA A CA 1
ATOM 1720 C C . ALA A 1 225 ? -15.535 20.665 20.265 1.00 36.16 225 ALA A C 1
ATOM 1722 O O . ALA A 1 225 ? -14.860 19.654 20.087 1.00 36.16 225 ALA A O 1
ATOM 1723 N N . PRO A 1 226 ? -16.550 20.683 21.151 1.00 41.19 226 PRO A N 1
ATOM 1724 C CA . PRO A 1 226 ? -17.052 19.493 21.822 1.00 41.19 226 PRO A CA 1
ATOM 1725 C C . PRO A 1 226 ? -18.148 18.861 20.955 1.00 41.19 226 PRO A C 1
ATOM 1727 O O . PRO A 1 226 ? -19.328 19.182 21.075 1.00 41.19 226 PRO A O 1
ATOM 1730 N N . SER A 1 227 ? -17.764 17.992 20.028 1.00 48.44 227 SER A N 1
ATOM 1731 C CA . SER A 1 227 ? -18.670 17.044 19.370 1.00 48.44 227 SER A CA 1
ATOM 1732 C C . SER A 1 227 ? -17.851 15.852 18.893 1.00 48.44 227 SER A C 1
ATOM 1734 O O . SER A 1 227 ? -16.734 16.025 18.406 1.00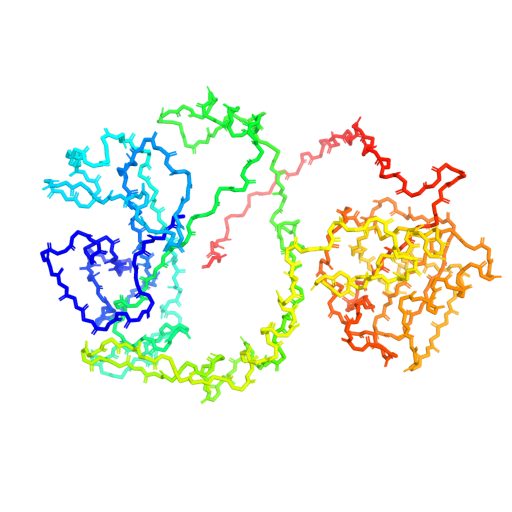 48.44 227 SER A O 1
ATOM 1736 N N . ALA A 1 228 ? -18.403 14.653 19.083 1.00 53.62 228 ALA A N 1
ATOM 1737 C CA . ALA A 1 228 ? -17.814 13.398 18.641 1.00 53.62 228 ALA A CA 1
ATOM 1738 C C . ALA A 1 228 ? -17.400 13.526 17.165 1.00 53.62 228 ALA A C 1
ATOM 1740 O O . ALA A 1 228 ? -18.230 13.813 16.304 1.00 53.62 228 ALA A O 1
ATOM 1741 N N . THR A 1 229 ? -16.099 13.439 16.891 1.00 61.56 229 THR A N 1
ATOM 1742 C CA . THR A 1 229 ? -15.566 13.593 15.535 1.00 61.56 229 THR A CA 1
ATOM 1743 C C . THR A 1 229 ? -15.257 12.201 15.013 1.00 61.56 229 THR A C 1
ATOM 1745 O O . THR A 1 229 ? -14.402 11.508 15.563 1.00 61.56 229 THR A O 1
ATOM 1748 N N . THR A 1 230 ? -15.961 11.776 13.965 1.00 55.72 230 THR A N 1
ATOM 1749 C CA . THR A 1 230 ? -15.623 10.549 13.240 1.00 55.72 230 THR A CA 1
ATOM 1750 C C . THR A 1 230 ? -14.250 10.731 12.598 1.00 55.72 230 THR A C 1
ATOM 1752 O O . THR A 1 230 ? -14.040 11.628 11.778 1.00 55.72 230 THR A O 1
ATOM 1755 N N . LEU A 1 231 ? -13.295 9.904 13.006 1.00 64.06 231 LEU A N 1
ATOM 1756 C CA . LEU A 1 231 ? -11.962 9.829 12.432 1.00 64.06 231 LEU A CA 1
ATOM 1757 C C . LEU A 1 231 ? -12.045 9.308 10.986 1.00 64.06 231 LEU A C 1
ATOM 1759 O O . LEU A 1 231 ? -12.988 8.588 10.650 1.00 64.06 231 LEU A O 1
ATOM 1763 N N . PRO A 1 232 ? -11.040 9.586 10.132 1.00 57.84 232 PRO A N 1
ATOM 1764 C CA . PRO A 1 232 ? -11.028 9.160 8.724 1.00 57.84 232 PRO A CA 1
ATOM 1765 C C . PRO A 1 232 ? -11.185 7.646 8.501 1.00 57.84 232 PRO A C 1
ATOM 1767 O O . PRO A 1 232 ? -11.490 7.211 7.398 1.00 57.84 232 PRO A O 1
ATOM 1770 N N . ILE A 1 233 ? -10.990 6.847 9.552 1.00 66.06 233 ILE A N 1
ATOM 1771 C CA . ILE A 1 233 ? -11.113 5.385 9.561 1.00 66.06 233 ILE A CA 1
ATOM 1772 C C . ILE A 1 233 ? -12.507 4.878 9.988 1.00 66.06 233 ILE A C 1
ATOM 1774 O O . ILE A 1 233 ? -12.701 3.675 10.132 1.00 66.06 233 ILE A O 1
ATOM 1778 N N . GLY A 1 234 ? -13.480 5.770 10.207 1.00 75.81 234 GLY A N 1
ATOM 1779 C CA . GLY A 1 234 ? -14.842 5.417 10.635 1.00 75.81 234 GLY A CA 1
ATOM 1780 C C . GLY A 1 234 ? -14.968 5.038 12.118 1.00 75.81 234 GLY A C 1
ATOM 1781 O O . GLY A 1 234 ? -15.969 4.463 12.534 1.00 75.81 234 GLY A O 1
ATOM 1782 N N . ILE A 1 235 ? -13.963 5.372 12.926 1.00 85.88 235 ILE A N 1
ATOM 1783 C CA . ILE A 1 235 ? -13.990 5.284 14.392 1.00 85.88 235 ILE A CA 1
ATOM 1784 C C . ILE A 1 235 ? -14.377 6.647 14.954 1.00 85.88 235 ILE A C 1
ATOM 1786 O O . ILE A 1 235 ? -13.942 7.668 14.432 1.00 85.88 235 ILE A O 1
ATOM 1790 N N . VAL A 1 236 ? -15.166 6.690 16.021 1.00 86.38 236 VAL A N 1
ATOM 1791 C CA . VAL A 1 236 ? -15.580 7.951 16.647 1.00 86.38 236 VAL A CA 1
ATOM 1792 C C . VAL A 1 236 ? -14.725 8.241 17.876 1.00 86.38 236 VAL A C 1
ATOM 1794 O O . VAL A 1 236 ? -14.599 7.390 18.758 1.00 86.38 236 VAL A O 1
ATOM 1797 N N . ASP A 1 237 ? -14.162 9.449 17.958 1.00 85.25 237 ASP A N 1
ATOM 1798 C CA . ASP A 1 237 ? -13.538 9.935 19.190 1.00 85.25 237 ASP A CA 1
ATOM 1799 C C . ASP A 1 237 ? -14.612 10.380 20.196 1.00 85.25 237 ASP A C 1
ATOM 1801 O O . ASP A 1 237 ? -15.306 11.385 20.005 1.00 85.25 237 ASP A O 1
ATOM 1805 N N . LEU A 1 238 ? -14.738 9.612 21.279 1.00 89.69 238 LEU A N 1
ATOM 1806 C CA . LEU A 1 238 ? -15.677 9.843 22.376 1.00 89.69 238 LEU A CA 1
ATOM 1807 C C . LEU A 1 238 ? -15.002 10.348 23.656 1.00 89.69 238 LEU A C 1
ATOM 1809 O O . LEU A 1 238 ? -15.651 10.463 24.704 1.00 89.69 238 LEU A O 1
ATOM 1813 N N . SER A 1 239 ? -13.709 10.668 23.590 1.00 87.06 239 SER A N 1
ATOM 1814 C CA . SER A 1 239 ? -12.898 10.957 24.771 1.00 87.06 239 SER A CA 1
ATOM 1815 C C . SER A 1 239 ? -13.384 12.195 25.520 1.00 87.06 239 SER A C 1
ATOM 1817 O O . SER A 1 239 ? -13.486 12.199 26.746 1.00 87.06 239 SER A O 1
ATOM 1819 N N . THR A 1 240 ? -13.751 13.234 24.776 1.00 82.94 240 THR A N 1
ATOM 1820 C CA . THR A 1 240 ? -14.217 14.513 25.320 1.00 82.94 240 THR A CA 1
ATOM 1821 C C . THR A 1 240 ? -15.730 14.563 25.509 1.00 82.94 240 THR A C 1
ATOM 1823 O O . THR A 1 240 ? -16.208 15.199 26.445 1.00 82.94 240 THR A O 1
ATOM 1826 N N . SER A 1 241 ? -16.492 13.897 24.638 1.00 87.44 241 SER A N 1
ATOM 1827 C CA . SER A 1 241 ? -17.958 13.973 24.612 1.00 87.44 241 SER A CA 1
ATOM 1828 C C . SER A 1 241 ? -18.629 13.011 25.591 1.00 87.44 241 SER A C 1
ATOM 1830 O O . SER A 1 241 ? -19.654 13.360 26.176 1.00 87.44 241 SER A O 1
ATOM 1832 N N . LYS A 1 242 ? -18.063 11.812 25.781 1.00 91.25 242 LYS A N 1
ATOM 1833 C CA . LYS A 1 242 ? -18.625 10.766 26.651 1.00 91.25 242 LYS A CA 1
ATOM 1834 C C . LYS A 1 242 ? -17.631 10.222 27.678 1.00 91.25 242 LYS A C 1
ATOM 1836 O O . LYS A 1 242 ? -18.046 9.511 28.589 1.00 91.25 242 LYS A O 1
ATOM 1841 N N . GLY A 1 243 ? -16.342 10.554 27.572 1.00 92.38 243 GLY A N 1
ATOM 1842 C CA . GLY A 1 243 ? -15.313 10.010 28.460 1.00 92.38 243 GLY A CA 1
ATOM 1843 C C . GLY A 1 243 ? -14.988 8.551 28.149 1.00 92.38 243 GLY A C 1
ATOM 1844 O O . GLY A 1 243 ? -14.781 7.767 29.073 1.00 92.38 243 GLY A O 1
ATOM 1845 N N . TRP A 1 244 ? -14.980 8.184 26.866 1.00 94.12 244 TRP A N 1
ATOM 1846 C CA . TRP A 1 244 ? -14.630 6.845 26.389 1.00 94.12 244 TRP A CA 1
ATOM 1847 C C . TRP A 1 244 ? -13.556 6.930 25.307 1.00 94.12 244 TRP A C 1
ATOM 1849 O O . TRP A 1 244 ? -13.603 7.811 24.455 1.00 94.12 244 TRP A O 1
ATOM 1859 N N . THR A 1 245 ? -12.603 6.005 25.321 1.00 91.19 245 THR A N 1
ATOM 1860 C CA . THR A 1 245 ? -11.554 5.910 24.301 1.00 91.19 245 THR A CA 1
ATOM 1861 C C . THR A 1 245 ? -11.728 4.649 23.473 1.00 91.19 245 THR A C 1
ATOM 1863 O O . THR A 1 245 ? -12.103 3.602 24.003 1.00 91.19 245 THR A O 1
ATOM 1866 N N . TYR A 1 246 ? -11.431 4.747 22.180 1.00 91.31 246 TYR A N 1
ATOM 1867 C CA . TYR A 1 246 ? -11.295 3.576 21.325 1.00 91.31 246 TYR A CA 1
ATOM 1868 C C . TYR A 1 246 ? -10.088 2.757 21.786 1.00 91.31 246 TYR A C 1
ATOM 1870 O O . TYR A 1 246 ? -9.015 3.320 22.023 1.00 91.31 246 TYR A O 1
ATOM 1878 N N . LEU A 1 247 ? -10.273 1.447 21.935 1.00 91.19 247 LEU A N 1
ATOM 1879 C CA . LEU A 1 247 ? -9.184 0.520 22.201 1.00 91.19 247 LEU A CA 1
ATOM 1880 C C . LEU A 1 247 ? -8.663 -0.067 20.904 1.00 91.19 247 LEU A C 1
ATOM 1882 O O . LEU A 1 247 ? -7.475 0.012 20.666 1.00 91.19 247 LEU A O 1
ATOM 1886 N N . GLY A 1 248 ? -9.511 -0.618 20.050 1.00 90.44 248 GLY A N 1
ATOM 1887 C CA . GLY A 1 248 ? -9.057 -1.358 18.879 1.00 90.44 248 GLY A CA 1
ATOM 1888 C C . GLY A 1 248 ? -10.092 -2.384 18.441 1.00 90.44 248 GLY A C 1
ATOM 1889 O O . GLY A 1 248 ? -11.178 -2.471 19.021 1.00 90.44 248 GLY A O 1
ATOM 1890 N N . CYS A 1 249 ? -9.732 -3.177 17.440 1.00 92.12 249 CYS A N 1
ATOM 1891 C CA . CYS A 1 249 ? -10.512 -4.323 17.003 1.00 92.12 249 CYS A CA 1
ATOM 1892 C C . CYS A 1 249 ? -10.054 -5.589 17.720 1.00 92.12 249 CYS A C 1
ATOM 1894 O O . CYS A 1 249 ? -8.904 -5.998 17.578 1.00 92.12 249 CYS A O 1
ATOM 1896 N N . GLY A 1 250 ? -10.931 -6.166 18.538 1.00 91.88 250 GLY A N 1
ATOM 1897 C CA . GLY A 1 250 ? -10.690 -7.442 19.205 1.00 91.88 250 GLY A CA 1
ATOM 1898 C C . GLY A 1 250 ? -11.278 -8.599 18.406 1.00 91.88 250 GLY A C 1
ATOM 1899 O O . GLY A 1 250 ? -12.159 -8.403 17.568 1.00 91.88 250 GLY A O 1
ATOM 1900 N N . THR A 1 251 ? -10.838 -9.816 18.708 1.00 92.12 251 THR A N 1
ATOM 1901 C CA . THR A 1 251 ? -11.529 -11.029 18.255 1.00 92.12 251 THR A CA 1
ATOM 1902 C C . THR A 1 251 ? -12.768 -11.260 19.111 1.00 92.12 251 THR A C 1
ATOM 1904 O O . THR A 1 251 ? -12.792 -10.890 20.284 1.00 92.12 251 THR A O 1
ATOM 1907 N N . ASP A 1 252 ? -13.810 -11.856 18.544 1.00 91.12 252 ASP A N 1
ATOM 1908 C CA . ASP A 1 252 ? -14.995 -12.273 19.292 1.00 91.12 252 ASP A CA 1
ATOM 1909 C C . ASP A 1 252 ? -15.532 -13.591 18.728 1.00 91.12 252 ASP A C 1
ATOM 1911 O O . ASP A 1 252 ? -15.587 -13.781 17.519 1.00 91.12 252 ASP A O 1
ATOM 1915 N N . ASP A 1 253 ? -15.882 -14.536 19.597 1.00 88.62 253 ASP A N 1
ATOM 1916 C CA . ASP A 1 253 ? -16.433 -15.830 19.198 1.00 88.62 253 ASP A CA 1
ATOM 1917 C C . ASP A 1 253 ? -17.743 -16.083 19.940 1.00 88.62 253 ASP A C 1
ATOM 1919 O O . ASP A 1 253 ? -17.826 -15.917 21.155 1.00 88.62 253 ASP A O 1
ATOM 1923 N N . ALA A 1 254 ? -18.776 -16.547 19.236 1.00 85.00 254 ALA A N 1
ATOM 1924 C CA . ALA A 1 254 ? -20.088 -16.766 19.843 1.00 85.00 254 ALA A CA 1
ATOM 1925 C C . ALA A 1 254 ? -20.086 -17.815 20.974 1.00 85.00 254 ALA A C 1
ATOM 1927 O O . ALA A 1 254 ? -20.927 -17.747 21.872 1.00 85.00 254 ALA A O 1
ATOM 1928 N N . GLY A 1 255 ? -19.158 -18.779 20.944 1.00 86.69 255 GLY A N 1
ATOM 1929 C CA . GLY A 1 255 ? -18.944 -19.767 22.002 1.00 86.69 255 GLY A CA 1
ATOM 1930 C C . GLY A 1 255 ? -18.016 -19.285 23.122 1.00 86.69 255 GLY A C 1
ATOM 1931 O O . GLY A 1 255 ? -18.050 -19.847 24.218 1.00 86.69 255 GLY A O 1
ATOM 1932 N N . ASN A 1 256 ? -17.222 -18.242 22.877 1.00 89.69 256 ASN A N 1
ATOM 1933 C CA . ASN A 1 256 ? -16.330 -17.607 23.843 1.00 89.69 256 ASN A CA 1
ATOM 1934 C C . ASN A 1 256 ? -16.285 -16.082 23.626 1.00 89.69 256 ASN A C 1
ATOM 1936 O O . ASN A 1 256 ? -15.306 -15.535 23.112 1.00 89.69 256 ASN A O 1
ATOM 1940 N N . ARG A 1 257 ? -17.367 -15.403 24.027 1.00 92.69 257 ARG A N 1
ATOM 1941 C CA . ARG A 1 257 ? -17.576 -13.959 23.830 1.00 92.69 257 ARG A CA 1
ATOM 1942 C C . ARG A 1 257 ? -16.557 -13.120 24.588 1.00 92.69 257 ARG A C 1
ATOM 1944 O O . ARG A 1 257 ? -16.241 -13.431 25.741 1.00 92.69 257 ARG A O 1
ATOM 1951 N N . THR A 1 258 ? -16.064 -12.062 23.956 1.00 95.75 258 THR A N 1
ATOM 1952 C CA . THR A 1 258 ? -15.077 -11.137 24.528 1.00 95.75 258 THR A CA 1
ATOM 1953 C C . THR A 1 258 ? -15.698 -10.251 25.596 1.00 95.75 258 THR A C 1
ATOM 1955 O O . THR A 1 258 ? -15.087 -10.065 26.646 1.00 95.75 258 THR A O 1
ATOM 1958 N N . LEU A 1 259 ? -16.930 -9.785 25.373 1.00 97.38 259 LEU A N 1
ATOM 1959 C CA . LEU A 1 259 ? -17.765 -9.094 26.359 1.00 97.38 259 LEU A CA 1
ATOM 1960 C C . LEU A 1 259 ? -19.103 -9.833 26.476 1.00 97.38 259 LEU A C 1
ATOM 1962 O O . LEU A 1 259 ? -19.714 -10.138 25.453 1.00 97.38 259 LEU A O 1
ATOM 1966 N N . ASN A 1 260 ? -19.568 -10.145 27.691 1.00 95.19 260 ASN A N 1
ATOM 1967 C CA . ASN A 1 260 ? -20.759 -10.999 27.845 1.00 95.19 260 ASN A CA 1
ATOM 1968 C C . ASN A 1 260 ? -21.642 -10.671 29.064 1.00 95.19 260 ASN A C 1
ATOM 1970 O O . ASN A 1 260 ? -22.499 -11.479 29.426 1.00 95.19 260 ASN A O 1
ATOM 1974 N N . ALA A 1 261 ? -21.435 -9.532 29.733 1.00 97.00 261 ALA A N 1
ATOM 1975 C CA . ALA A 1 261 ? -22.197 -9.190 30.936 1.00 97.00 261 ALA A CA 1
ATOM 1976 C C . ALA A 1 261 ? -23.612 -8.670 30.615 1.00 97.00 261 ALA A C 1
ATOM 1978 O O . ALA A 1 261 ? -24.588 -9.141 31.195 1.00 97.00 261 ALA A O 1
ATOM 1979 N N . ASP A 1 262 ? -23.725 -7.743 29.664 1.00 97.94 262 ASP A N 1
ATOM 1980 C CA . ASP A 1 262 ? -24.986 -7.207 29.141 1.00 97.94 262 ASP A CA 1
ATOM 1981 C C . ASP A 1 262 ? -24.884 -7.072 27.614 1.00 97.94 262 ASP A C 1
ATOM 1983 O O . ASP A 1 262 ? -23.790 -6.892 27.074 1.00 97.94 262 ASP A O 1
ATOM 1987 N N . TRP A 1 263 ? -26.015 -7.149 26.907 1.00 97.31 263 TRP A N 1
ATOM 1988 C CA . TRP A 1 263 ? -26.047 -6.950 25.457 1.00 97.31 263 TRP A CA 1
ATOM 1989 C C . TRP A 1 263 ? -27.381 -6.380 24.970 1.00 97.31 263 TRP A C 1
ATOM 1991 O O . TRP A 1 263 ? -28.422 -6.552 25.611 1.00 97.31 263 TRP A O 1
ATOM 2001 N N . GLU A 1 264 ? -27.349 -5.744 23.804 1.00 97.94 264 GLU A N 1
ATOM 2002 C CA . GLU A 1 264 ? -28.534 -5.394 23.028 1.00 97.94 264 GLU A CA 1
ATOM 2003 C C . GLU A 1 264 ? -28.265 -5.483 21.521 1.00 97.94 264 GLU A C 1
ATOM 2005 O O . GLU A 1 264 ? -27.123 -5.452 21.063 1.00 97.94 264 GLU A O 1
ATOM 2010 N N . GLY A 1 265 ? -29.333 -5.590 20.732 1.00 96.94 265 GLY A N 1
ATOM 2011 C CA . GLY A 1 265 ? -29.265 -5.527 19.276 1.00 96.94 265 GLY A CA 1
ATOM 2012 C C . GLY A 1 265 ? -30.322 -4.573 18.747 1.00 96.94 265 GLY A C 1
ATOM 2013 O O . GLY A 1 265 ? -31.490 -4.671 19.132 1.00 96.94 265 GLY A O 1
ATOM 2014 N N . ASN A 1 266 ? -29.934 -3.649 17.871 1.00 93.25 266 ASN A N 1
ATOM 2015 C CA . ASN A 1 266 ? -30.876 -2.726 17.253 1.00 93.25 266 ASN A CA 1
ATOM 2016 C C . ASN A 1 266 ? -30.424 -2.295 15.843 1.00 93.25 266 ASN A C 1
ATOM 2018 O O . ASN A 1 266 ? -29.238 -2.236 15.530 1.00 93.25 266 ASN A O 1
ATOM 2022 N N . ASN A 1 267 ? -31.393 -1.978 14.978 1.00 94.88 267 ASN A N 1
ATOM 2023 C CA . ASN A 1 267 ? -31.136 -1.583 13.583 1.00 94.88 267 ASN A CA 1
ATOM 2024 C C . ASN A 1 267 ? -30.733 -0.108 13.426 1.00 94.88 267 ASN A C 1
ATOM 2026 O O . ASN A 1 267 ? -30.534 0.352 12.307 1.00 94.88 267 ASN A O 1
ATOM 2030 N N . SER A 1 268 ? -30.630 0.625 14.532 1.00 95.19 268 SER A N 1
ATOM 2031 C CA . SER A 1 268 ? -30.203 2.023 14.571 1.00 95.19 268 SER A CA 1
ATOM 2032 C C . SER A 1 268 ? -28.872 2.169 15.312 1.00 95.19 268 SER A C 1
ATOM 2034 O O . SER A 1 268 ? -28.582 3.244 15.830 1.00 95.19 268 SER A O 1
ATOM 2036 N N . MET A 1 269 ? -28.084 1.090 15.390 1.00 97.69 269 MET A N 1
ATOM 2037 C CA . MET A 1 269 ? -26.885 1.038 16.216 1.00 97.69 269 MET A CA 1
ATOM 2038 C C . MET A 1 269 ? -25.851 2.031 15.699 1.00 97.69 269 MET A C 1
ATOM 2040 O O . MET A 1 269 ? -25.539 2.024 14.508 1.00 97.69 269 MET A O 1
ATOM 2044 N N . THR A 1 270 ? -25.308 2.845 16.594 1.00 96.69 270 THR A N 1
ATOM 2045 C CA . THR A 1 270 ? -24.113 3.666 16.378 1.00 96.69 270 THR A CA 1
ATOM 2046 C C . THR A 1 270 ? -23.103 3.390 17.490 1.00 96.69 270 THR A C 1
ATOM 2048 O O . THR A 1 270 ? -23.422 2.754 18.505 1.00 96.69 270 THR A O 1
ATOM 2051 N N . ILE A 1 271 ? -21.876 3.877 17.319 1.00 96.69 271 ILE A N 1
ATOM 2052 C CA . ILE A 1 271 ? -20.846 3.804 18.357 1.00 96.69 271 ILE A CA 1
ATOM 2053 C C . ILE A 1 271 ? -21.331 4.504 19.640 1.00 96.69 271 ILE A C 1
ATOM 2055 O O . ILE A 1 271 ? -21.183 3.976 20.744 1.00 96.69 271 ILE A O 1
ATOM 2059 N N . GLU A 1 272 ? -21.972 5.666 19.508 1.00 96.50 272 GLU A N 1
ATOM 2060 C CA . GLU A 1 272 ? -22.522 6.434 20.625 1.00 96.50 272 GLU A CA 1
ATOM 2061 C C . GLU A 1 272 ? -23.622 5.681 21.360 1.00 96.50 272 GLU A C 1
ATOM 2063 O O . GLU A 1 272 ? -23.612 5.672 22.592 1.00 96.50 272 GLU A O 1
ATOM 2068 N N . THR A 1 273 ? -24.564 5.068 20.631 1.00 97.19 273 THR A N 1
ATOM 2069 C CA . THR A 1 273 ? -25.701 4.396 21.270 1.00 97.19 273 THR A CA 1
ATOM 2070 C C . THR A 1 273 ? -25.250 3.197 22.091 1.00 97.19 273 THR A C 1
ATOM 2072 O O . THR A 1 273 ? -25.749 3.009 23.199 1.00 97.19 273 THR A O 1
ATOM 2075 N N . CYS A 1 274 ? -24.261 2.435 21.608 1.00 98.25 274 CYS A N 1
ATOM 2076 C CA . CYS A 1 274 ? -23.713 1.316 22.373 1.00 98.25 274 CYS A CA 1
ATOM 2077 C C . CYS A 1 274 ? -22.986 1.787 23.642 1.00 98.25 274 CYS A C 1
ATOM 2079 O O . CYS A 1 274 ? -23.208 1.261 24.734 1.00 98.25 274 CYS A O 1
ATOM 2081 N N . VAL A 1 275 ? -22.159 2.832 23.532 1.00 98.06 275 VAL A N 1
ATOM 2082 C CA . VAL A 1 275 ? -21.469 3.412 24.694 1.00 98.06 275 VAL A CA 1
ATOM 2083 C C . VAL A 1 275 ? -22.459 3.960 25.729 1.00 98.06 275 VAL A C 1
ATOM 2085 O O . VAL A 1 275 ? -22.254 3.776 26.934 1.00 98.06 275 VAL A O 1
ATOM 2088 N N . ASP A 1 276 ? -23.545 4.599 25.290 1.00 97.81 276 ASP A N 1
ATOM 2089 C CA . ASP A 1 276 ? -24.604 5.086 26.180 1.00 97.81 276 ASP A CA 1
ATOM 2090 C C . ASP A 1 276 ? -25.325 3.933 26.885 1.00 97.81 276 ASP A C 1
ATOM 2092 O O . ASP A 1 276 ? -25.529 3.989 28.103 1.00 97.81 276 ASP A O 1
ATOM 2096 N N . PHE A 1 277 ? -25.641 2.859 26.158 1.00 98.31 277 PHE A N 1
ATOM 2097 C CA . PHE A 1 277 ? -26.217 1.647 26.730 1.00 98.31 277 PHE A CA 1
ATOM 2098 C C . PHE A 1 277 ? -25.305 1.041 27.803 1.00 98.31 277 PHE A C 1
ATOM 2100 O O . PHE A 1 277 ? -25.734 0.903 28.953 1.00 98.31 277 PHE A O 1
ATOM 2107 N N . CYS A 1 278 ? -24.032 0.779 27.496 1.00 98.50 278 CYS A N 1
ATOM 2108 C CA . CYS A 1 278 ? -23.091 0.213 28.466 1.00 98.50 278 CYS A CA 1
ATOM 2109 C C . CYS A 1 278 ? -22.865 1.137 29.669 1.00 98.50 278 CYS A C 1
ATOM 2111 O O . CYS A 1 278 ? -22.793 0.674 30.811 1.00 98.50 278 CYS A O 1
ATOM 2113 N N . THR A 1 279 ? -22.842 2.454 29.450 1.00 97.88 279 THR A N 1
ATOM 2114 C CA . THR A 1 279 ? -22.782 3.437 30.539 1.00 97.88 279 THR A CA 1
ATOM 2115 C C . THR A 1 279 ? -24.017 3.350 31.437 1.00 97.88 279 THR A C 1
ATOM 2117 O O . THR A 1 279 ? -23.873 3.353 32.661 1.00 97.88 279 THR A O 1
ATOM 2120 N N . SER A 1 280 ? -25.219 3.220 30.863 1.00 98.00 280 SER A N 1
ATOM 2121 C CA . SER A 1 280 ? -26.478 3.100 31.618 1.00 98.00 280 SER A CA 1
ATOM 2122 C C . SER A 1 280 ? -26.550 1.830 32.475 1.00 98.00 280 SER A C 1
ATOM 2124 O O . SER A 1 280 ? -27.187 1.821 33.528 1.00 98.00 280 SER A O 1
ATOM 2126 N N . LYS A 1 281 ? -25.844 0.778 32.049 1.00 98.19 281 LYS A N 1
ATOM 2127 C CA . LYS A 1 281 ? -25.687 -0.496 32.758 1.00 98.19 281 LYS A CA 1
ATOM 2128 C C . LYS A 1 281 ? -24.558 -0.488 33.793 1.00 98.19 281 LYS A C 1
ATOM 2130 O O . LYS A 1 281 ? -24.440 -1.420 34.581 1.00 98.19 281 LYS A O 1
ATOM 2135 N N . GLY A 1 282 ? -23.758 0.578 33.839 1.00 97.19 282 GLY A N 1
ATOM 2136 C CA . GLY A 1 282 ? -22.642 0.714 34.774 1.00 97.19 282 GLY A CA 1
ATOM 2137 C C . GLY A 1 282 ? -21.381 -0.048 34.360 1.00 97.19 282 GLY A C 1
ATOM 2138 O O . GLY A 1 282 ? -20.564 -0.362 35.225 1.00 97.19 282 GLY A O 1
ATOM 2139 N N . HIS A 1 283 ? -21.213 -0.334 33.068 1.00 98.06 283 HIS A N 1
ATOM 2140 C CA . HIS A 1 283 ? -20.046 -1.030 32.527 1.00 98.06 283 HIS A CA 1
ATOM 2141 C C . HIS A 1 283 ? -18.893 -0.088 32.157 1.00 98.06 283 HIS A C 1
ATOM 2143 O O . HIS A 1 283 ? -19.086 1.112 31.932 1.00 98.06 283 HIS A O 1
ATOM 2149 N N . THR A 1 284 ? -17.676 -0.637 32.103 1.00 97.19 284 THR A N 1
ATOM 2150 C CA . THR A 1 284 ? -16.446 0.083 31.727 1.00 97.19 284 THR A CA 1
ATOM 2151 C C . THR A 1 284 ? -15.913 -0.290 30.348 1.00 97.19 284 THR A C 1
ATOM 2153 O O . THR A 1 284 ? -15.059 0.433 29.836 1.00 97.19 284 THR A O 1
ATOM 2156 N N . TYR A 1 285 ? -16.432 -1.353 29.735 1.00 97.81 285 TYR A N 1
ATOM 2157 C CA . TYR A 1 285 ? -16.164 -1.738 28.355 1.00 97.81 285 TYR A CA 1
ATOM 2158 C C . TYR A 1 285 ? -17.459 -1.807 27.553 1.00 97.81 285 TYR A C 1
ATOM 2160 O O . TYR A 1 285 ? -18.502 -2.228 28.061 1.00 97.81 285 TYR A O 1
ATOM 2168 N N . ALA A 1 286 ? -17.354 -1.394 26.296 1.00 98.38 286 ALA A N 1
ATOM 2169 C CA . ALA A 1 286 ? -18.397 -1.463 25.290 1.00 98.38 286 ALA A CA 1
ATOM 2170 C C . ALA A 1 286 ? -17.784 -2.048 24.018 1.00 98.38 286 ALA A C 1
ATOM 2172 O O . ALA A 1 286 ? -16.640 -1.733 23.679 1.00 98.38 286 ALA A O 1
ATOM 2173 N N . GLY A 1 287 ? -18.531 -2.903 23.335 1.00 97.50 287 GLY A N 1
ATOM 2174 C CA . GLY A 1 287 ? -18.071 -3.586 22.142 1.00 97.50 287 GLY A CA 1
ATOM 2175 C C . GLY A 1 287 ? -19.188 -3.740 21.130 1.00 97.50 287 GLY A C 1
ATOM 2176 O O . GLY A 1 287 ? -20.282 -4.175 21.481 1.00 97.50 287 GLY A O 1
ATOM 2177 N N . MET A 1 288 ? -18.914 -3.390 19.879 1.00 97.19 288 MET A N 1
ATOM 2178 C CA . MET A 1 288 ? -19.893 -3.491 18.802 1.00 97.19 288 MET A CA 1
ATOM 2179 C C . MET A 1 288 ? -19.530 -4.617 17.848 1.00 97.19 288 MET A C 1
ATOM 2181 O O . MET A 1 288 ? -18.379 -4.712 17.423 1.00 97.19 288 MET A O 1
ATOM 2185 N N . GLU A 1 289 ? -20.520 -5.432 17.492 1.00 96.06 289 GLU A N 1
ATOM 2186 C CA . GLU A 1 289 ? -20.376 -6.554 16.564 1.00 96.06 289 GLU A CA 1
ATOM 2187 C C . GLU A 1 289 ? -21.464 -6.505 15.481 1.00 96.06 289 GLU A C 1
ATOM 2189 O O . GLU A 1 289 ? -22.581 -6.017 15.690 1.00 96.06 289 GLU A O 1
ATOM 2194 N N . PHE A 1 290 ? -21.130 -7.026 14.301 1.00 95.25 290 PHE A N 1
ATOM 2195 C CA . PHE A 1 290 ? -22.067 -7.266 13.204 1.00 95.25 290 PHE A CA 1
ATOM 2196 C C . PHE A 1 290 ? -22.939 -6.052 12.817 1.00 95.25 290 PHE A C 1
ATOM 2198 O O . PHE A 1 290 ? -24.115 -6.182 12.458 1.00 95.25 290 PHE A O 1
ATOM 2205 N N . GLY A 1 291 ? -22.390 -4.842 12.962 1.00 95.94 291 GLY A N 1
ATOM 2206 C CA . GLY A 1 291 ? -23.038 -3.576 12.622 1.00 95.94 291 GLY A CA 1
ATOM 2207 C C . GLY A 1 291 ? -24.202 -3.161 13.529 1.00 95.94 291 GLY A C 1
ATOM 2208 O O . GLY A 1 291 ? -24.600 -2.001 13.509 1.00 95.94 291 GLY A O 1
ATOM 2209 N N . SER A 1 292 ? -24.770 -4.076 14.314 1.00 97.19 292 SER A N 1
ATOM 2210 C CA . SER A 1 292 ? -26.086 -3.912 14.952 1.00 97.19 292 SER A CA 1
ATOM 2211 C C . SER A 1 292 ? -26.151 -4.415 16.392 1.00 97.19 292 SER A C 1
ATOM 2213 O O . SER A 1 292 ? -27.173 -4.228 17.054 1.00 97.19 292 SER A O 1
ATOM 2215 N N . GLN A 1 293 ? -25.086 -5.044 16.888 1.00 97.44 293 GLN A N 1
ATOM 2216 C CA . GLN A 1 293 ? -25.025 -5.639 18.219 1.00 97.44 293 GLN A CA 1
ATOM 2217 C C . GLN A 1 293 ? -24.088 -4.830 19.110 1.00 97.44 293 GLN A C 1
ATOM 2219 O O . GLN A 1 293 ? -23.046 -4.357 18.660 1.00 97.44 293 GLN A O 1
ATOM 2224 N N . CYS A 1 294 ? -24.478 -4.677 20.371 1.00 98.25 294 CYS A N 1
ATOM 2225 C CA . CYS A 1 294 ? -23.710 -4.018 21.414 1.00 98.25 294 CYS A CA 1
ATOM 2226 C C . CYS A 1 294 ? -23.566 -4.963 22.603 1.00 98.25 294 CYS A C 1
ATOM 2228 O O . CYS A 1 294 ? -24.553 -5.530 23.073 1.00 98.25 294 CYS A O 1
ATOM 2230 N N . TYR A 1 295 ? -22.344 -5.096 23.097 1.00 98.19 295 TYR A N 1
ATOM 2231 C CA . TYR A 1 295 ? -21.962 -5.923 24.229 1.00 98.19 295 TYR A CA 1
ATOM 2232 C C . TYR A 1 295 ? -21.229 -5.075 25.261 1.00 98.19 295 TYR A C 1
ATOM 2234 O O . TYR A 1 295 ? -20.460 -4.178 24.915 1.00 98.19 295 TYR A O 1
ATOM 2242 N N . CYS A 1 296 ? -21.446 -5.373 26.536 1.00 98.38 296 CYS A N 1
ATOM 2243 C CA . CYS A 1 296 ? -20.856 -4.640 27.644 1.00 98.38 296 CYS A CA 1
ATOM 2244 C C . CYS A 1 296 ? -20.201 -5.590 28.638 1.00 98.38 296 CYS A C 1
ATOM 2246 O O . CYS A 1 296 ? -20.675 -6.706 28.862 1.00 98.38 296 CYS A O 1
ATOM 2248 N N . ASP A 1 297 ? -19.136 -5.121 29.280 1.00 98.12 297 ASP A N 1
ATOM 2249 C CA . ASP A 1 297 ? -18.508 -5.828 30.391 1.00 98.12 297 ASP A CA 1
ATOM 2250 C C . ASP A 1 297 ? -17.741 -4.852 31.295 1.00 98.12 297 ASP A C 1
ATOM 2252 O O . ASP A 1 297 ? -17.559 -3.675 30.982 1.00 98.12 297 ASP A O 1
ATOM 2256 N N . ASN A 1 298 ? -17.283 -5.336 32.444 1.00 96.81 298 ASN A N 1
ATOM 2257 C CA . ASN A 1 298 ? -16.312 -4.640 33.289 1.00 96.81 298 ASN A CA 1
ATOM 2258 C C . ASN A 1 298 ? -14.902 -5.231 33.186 1.00 96.81 298 ASN A C 1
ATOM 2260 O O . ASN A 1 298 ? -13.967 -4.719 33.805 1.00 96.81 298 ASN A O 1
ATOM 2264 N N . THR A 1 299 ? -14.743 -6.301 32.409 1.00 94.75 299 THR A N 1
ATOM 2265 C CA . THR A 1 299 ? -13.475 -6.988 32.187 1.00 94.75 299 THR A CA 1
ATOM 2266 C C . THR A 1 299 ? -13.222 -7.201 30.701 1.00 94.75 299 THR A C 1
ATOM 2268 O O . THR A 1 299 ? -14.153 -7.426 29.937 1.00 94.75 299 THR A O 1
ATOM 2271 N N . LEU A 1 300 ? -11.951 -7.127 30.303 1.00 94.44 300 LEU A N 1
ATOM 2272 C CA . LEU A 1 300 ? -11.498 -7.467 28.959 1.00 94.44 300 LEU A CA 1
ATOM 2273 C C . LEU A 1 300 ? -10.470 -8.604 29.075 1.00 94.44 300 LEU A C 1
ATOM 2275 O O . LEU A 1 300 ? -9.423 -8.401 29.702 1.00 94.44 300 LEU A O 1
ATOM 2279 N N . PRO A 1 301 ? -10.755 -9.799 28.536 1.00 91.69 301 PRO A N 1
ATOM 2280 C CA . PRO A 1 301 ? -9.823 -10.922 28.544 1.00 91.69 301 PRO A CA 1
ATOM 2281 C C . PRO A 1 301 ? -8.523 -10.580 27.805 1.00 91.69 301 PRO A C 1
ATOM 2283 O O . PRO A 1 301 ? -8.555 -10.110 26.672 1.00 91.69 301 PRO A O 1
ATOM 2286 N N . ALA A 1 302 ? -7.371 -10.815 28.439 1.00 86.81 302 ALA A N 1
ATOM 2287 C CA . ALA A 1 302 ? -6.070 -10.423 27.888 1.00 86.81 302 ALA A CA 1
ATOM 2288 C C . ALA A 1 302 ? -5.708 -11.156 26.584 1.00 86.81 302 ALA A C 1
ATOM 2290 O O . ALA A 1 302 ? -4.985 -10.610 25.760 1.00 86.81 302 ALA A O 1
ATOM 2291 N N . ASP A 1 303 ? -6.221 -12.372 26.392 1.00 84.44 303 ASP A N 1
ATOM 2292 C CA . ASP A 1 303 ? -6.045 -13.186 25.184 1.00 84.44 303 ASP A CA 1
ATOM 2293 C C . ASP A 1 303 ? -6.888 -12.706 23.991 1.00 84.44 303 ASP A C 1
ATOM 2295 O O . ASP A 1 303 ? -6.697 -13.184 22.877 1.00 84.44 303 ASP A O 1
ATOM 2299 N N . ARG A 1 304 ? -7.817 -11.773 24.226 1.00 88.06 304 ARG A N 1
ATOM 2300 C CA . ARG A 1 304 ? -8.731 -11.188 23.230 1.00 88.06 304 ARG A CA 1
ATOM 2301 C C . ARG A 1 304 ? -8.717 -9.658 23.256 1.00 88.06 304 ARG A C 1
ATOM 2303 O O . ARG A 1 304 ? -9.562 -9.006 22.644 1.00 88.06 304 ARG A O 1
ATOM 2310 N N . ALA A 1 305 ? -7.763 -9.076 23.982 1.00 86.50 305 ALA A N 1
ATOM 2311 C CA . ALA A 1 305 ? -7.548 -7.643 23.991 1.00 86.50 305 ALA A CA 1
ATOM 2312 C C . ALA A 1 305 ? -7.000 -7.205 22.621 1.00 86.50 305 ALA A C 1
ATOM 2314 O O . ALA A 1 305 ? -6.137 -7.888 22.067 1.00 86.50 305 ALA A O 1
ATOM 2315 N N . PRO A 1 306 ? -7.481 -6.082 22.069 1.00 87.75 306 PRO A N 1
ATOM 2316 C CA . PRO A 1 306 ? -7.061 -5.631 20.756 1.00 87.75 306 PRO A CA 1
ATOM 2317 C C . PRO A 1 306 ? -5.657 -5.028 20.809 1.00 87.75 306 PRO A C 1
ATOM 2319 O O . PRO A 1 306 ? -5.214 -4.537 21.853 1.00 87.75 306 PRO A O 1
ATOM 2322 N N . ILE A 1 307 ? -4.992 -4.956 19.656 1.00 80.25 307 ILE A N 1
ATOM 2323 C CA . ILE A 1 307 ? -3.847 -4.057 19.506 1.00 80.25 307 ILE A CA 1
ATOM 2324 C C . ILE A 1 307 ? -4.373 -2.621 19.444 1.00 80.25 307 ILE A C 1
ATOM 2326 O O . ILE A 1 307 ? -5.255 -2.292 18.642 1.00 80.25 307 ILE A O 1
ATOM 2330 N N . THR A 1 308 ? -3.836 -1.756 20.309 1.00 81.00 308 THR A N 1
ATOM 2331 C CA . THR A 1 308 ? -4.403 -0.423 20.500 1.00 81.00 308 THR A CA 1
ATOM 2332 C C . THR A 1 308 ? -4.409 0.401 19.211 1.00 81.00 308 THR A C 1
ATOM 2334 O O . THR A 1 308 ? -3.368 0.604 18.592 1.00 81.00 308 THR A O 1
ATOM 2337 N N . GLY A 1 309 ? -5.574 0.929 18.834 1.00 72.69 309 GLY A N 1
ATOM 2338 C CA . GLY A 1 309 ? -5.758 1.806 17.676 1.00 72.69 309 GLY A CA 1
ATOM 2339 C C . GLY A 1 309 ? -5.859 1.088 16.327 1.00 72.69 309 GLY A C 1
ATOM 2340 O O . GLY A 1 309 ? -6.092 1.754 15.319 1.00 72.69 309 GLY A O 1
ATOM 2341 N N . MET A 1 310 ? -5.734 -0.241 16.284 1.00 78.44 310 MET A N 1
ATOM 2342 C CA . MET A 1 310 ? -5.855 -1.008 15.042 1.00 78.44 310 MET A CA 1
ATOM 2343 C C . MET A 1 310 ? -7.320 -1.278 14.694 1.00 78.44 310 MET A C 1
ATOM 2345 O O . MET A 1 310 ? -8.131 -1.577 15.571 1.00 78.44 310 MET A O 1
ATOM 2349 N N . LEU A 1 311 ? -7.672 -1.138 13.412 1.00 81.38 311 LEU A N 1
ATOM 2350 C CA . LEU A 1 311 ? -9.037 -1.360 12.923 1.00 81.38 311 LEU A CA 1
ATOM 2351 C C . LEU A 1 311 ? -9.323 -2.837 12.620 1.00 81.38 311 LEU A C 1
ATOM 2353 O O . LEU A 1 311 ? -10.476 -3.243 12.719 1.00 81.38 311 LEU A O 1
ATOM 2357 N N . GLY A 1 312 ? -8.307 -3.640 12.282 1.00 85.62 312 GLY A N 1
ATOM 2358 C CA . GLY A 1 312 ? -8.456 -5.081 12.061 1.00 85.62 312 GLY A CA 1
ATOM 2359 C C . GLY A 1 312 ? -9.606 -5.436 11.116 1.00 85.62 312 GLY A C 1
ATOM 2360 O O . GLY A 1 312 ? -9.853 -4.761 10.115 1.00 85.62 312 GLY A O 1
ATOM 2361 N N . ASP A 1 313 ? -10.341 -6.490 11.464 1.00 88.81 313 ASP A N 1
ATOM 2362 C CA . ASP A 1 313 ? -11.553 -6.926 10.758 1.00 88.81 313 ASP A CA 1
ATOM 2363 C C . ASP A 1 313 ? -12.821 -6.151 11.160 1.00 88.81 313 ASP A C 1
ATOM 2365 O O . ASP A 1 313 ? -13.919 -6.438 10.674 1.00 88.81 313 ASP A O 1
ATOM 2369 N N . CYS A 1 314 ? -12.688 -5.115 11.992 1.00 92.50 314 CYS A N 1
ATOM 2370 C CA . CYS A 1 314 ? -13.790 -4.287 12.467 1.00 92.50 314 CYS A CA 1
ATOM 2371 C C . CYS A 1 314 ? -14.160 -3.196 11.455 1.00 92.50 314 CYS A C 1
ATOM 2373 O O . CYS A 1 314 ? -14.191 -2.007 11.765 1.00 92.50 314 CYS A O 1
ATOM 2375 N N . ILE A 1 315 ? -14.414 -3.601 10.211 1.00 90.38 315 ILE A N 1
ATOM 2376 C CA . ILE A 1 315 ? -14.697 -2.707 9.078 1.00 90.38 315 ILE A CA 1
ATOM 2377 C C . ILE A 1 315 ? -16.182 -2.673 8.684 1.00 90.38 315 ILE A C 1
ATOM 2379 O O . ILE A 1 315 ? -16.548 -1.976 7.726 1.00 90.38 315 ILE A O 1
ATOM 2383 N N . MET A 1 316 ? -17.048 -3.394 9.407 1.00 91.38 316 MET A N 1
ATOM 2384 C CA . MET A 1 316 ? -18.480 -3.446 9.124 1.00 91.38 316 MET A CA 1
ATOM 2385 C C . MET A 1 316 ? -19.157 -2.120 9.500 1.00 91.38 316 MET A C 1
ATOM 2387 O O . MET A 1 316 ? -18.990 -1.653 10.629 1.00 91.38 316 MET A O 1
ATOM 2391 N N . PRO A 1 317 ? -19.924 -1.497 8.587 1.00 92.19 317 PRO A N 1
ATOM 2392 C CA . PRO A 1 317 ? -20.664 -0.282 8.900 1.00 92.19 317 PRO A CA 1
ATOM 2393 C C . PRO A 1 317 ? -21.684 -0.489 10.024 1.00 92.19 317 PRO A C 1
ATOM 2395 O O . PRO A 1 317 ? -22.338 -1.531 10.084 1.00 92.19 317 PRO A O 1
ATOM 2398 N N . CYS A 1 318 ? -21.861 0.518 10.876 1.00 95.56 318 CYS A N 1
ATOM 2399 C CA . CYS A 1 318 ? -22.945 0.526 11.851 1.00 95.56 318 CYS A CA 1
ATOM 2400 C C . CYS A 1 318 ? -24.311 0.652 11.151 1.00 95.56 318 CYS A C 1
ATOM 2402 O O . CYS A 1 318 ? -24.458 1.381 10.167 1.00 95.56 318 CYS A O 1
ATOM 2404 N N . ALA A 1 319 ? -25.329 -0.034 11.671 1.00 96.19 319 ALA A N 1
ATOM 2405 C CA . ALA A 1 319 ? -26.672 -0.065 11.094 1.00 96.19 319 ALA A CA 1
ATOM 2406 C C . ALA A 1 319 ? -27.370 1.307 11.144 1.00 96.19 319 ALA A C 1
ATOM 2408 O O . ALA A 1 319 ? -28.090 1.669 10.215 1.00 96.19 319 ALA A O 1
ATOM 2409 N N . GLY A 1 320 ? -27.125 2.083 12.203 1.00 93.56 320 GLY A N 1
ATOM 2410 C CA . GLY A 1 320 ? -27.651 3.436 12.383 1.00 93.56 320 GLY A CA 1
ATOM 2411 C C . GLY A 1 320 ? -26.816 4.531 11.726 1.00 93.56 320 GLY A C 1
ATOM 2412 O O . GLY A 1 320 ? -27.342 5.611 11.460 1.00 93.56 320 GLY A O 1
ATOM 2413 N N . ASN A 1 321 ? -25.538 4.267 11.436 1.00 90.44 321 ASN A N 1
ATOM 2414 C CA . ASN A 1 321 ? -24.664 5.207 10.746 1.00 90.44 321 ASN A CA 1
ATOM 2415 C C . ASN A 1 321 ? -23.597 4.487 9.908 1.00 90.44 321 ASN A C 1
ATOM 2417 O O . ASN A 1 321 ? -22.590 4.004 10.423 1.00 90.44 321 ASN A O 1
ATOM 2421 N N . SER A 1 322 ? -23.767 4.480 8.584 1.00 86.88 322 SER A N 1
ATOM 2422 C CA . SER A 1 322 ? -22.863 3.764 7.679 1.00 86.88 322 SER A CA 1
ATOM 2423 C C . SER A 1 322 ? -21.453 4.361 7.589 1.00 86.88 322 SER A C 1
ATOM 2425 O O . SER A 1 322 ? -20.570 3.744 6.990 1.00 86.88 322 SER A O 1
ATOM 2427 N N . THR A 1 323 ? -21.230 5.565 8.129 1.00 84.25 323 THR A N 1
ATOM 2428 C CA . THR A 1 323 ? -19.891 6.171 8.194 1.00 84.25 323 THR A CA 1
ATOM 2429 C C . THR A 1 323 ? -19.071 5.669 9.380 1.00 84.25 323 THR A C 1
ATOM 2431 O O . THR A 1 323 ? -17.867 5.902 9.424 1.00 84.25 323 THR A O 1
ATOM 2434 N N . GLU A 1 324 ? -19.704 4.990 10.334 1.00 90.12 324 GLU A N 1
ATOM 2435 C CA . GLU A 1 324 ? -19.074 4.429 11.527 1.00 90.12 324 GLU A CA 1
ATOM 2436 C C . GLU A 1 324 ? -18.832 2.924 11.388 1.00 90.12 324 GLU A C 1
ATOM 2438 O O . GLU A 1 324 ? -19.514 2.254 10.609 1.00 90.12 324 GLU A O 1
ATOM 2443 N N . LYS A 1 325 ? -17.872 2.382 12.147 1.00 91.62 325 LYS A N 1
ATOM 2444 C CA . LYS A 1 325 ? -17.489 0.964 12.118 1.00 91.62 325 LYS A CA 1
ATOM 2445 C C . LYS A 1 325 ? -17.838 0.233 13.417 1.00 91.62 325 LYS A C 1
ATOM 2447 O O . LYS A 1 325 ? -17.269 0.510 14.472 1.00 91.62 325 LYS A O 1
ATOM 2452 N N . CYS A 1 326 ? -18.745 -0.738 13.319 1.00 95.25 326 CYS A N 1
ATOM 2453 C CA . CYS A 1 326 ? -19.336 -1.482 14.435 1.00 95.25 326 CYS A CA 1
ATOM 2454 C C . CYS A 1 326 ? -19.028 -2.986 14.335 1.00 95.25 326 CYS A C 1
ATOM 2456 O O . CYS A 1 326 ? -19.926 -3.815 14.176 1.00 95.25 326 CYS A O 1
ATOM 2458 N N . GLY A 1 327 ? -17.743 -3.327 14.413 1.00 94.69 327 GLY A N 1
ATOM 2459 C CA . GLY A 1 327 ? -17.246 -4.699 14.431 1.00 94.69 327 GLY A CA 1
ATOM 2460 C C . GLY A 1 327 ? -17.181 -5.351 13.056 1.00 94.69 327 GLY A C 1
ATOM 2461 O O . GLY A 1 327 ? -17.004 -4.690 12.030 1.00 94.69 327 GLY A O 1
ATOM 2462 N N . GLY A 1 328 ? -17.291 -6.673 13.046 1.00 92.75 328 GLY A N 1
ATOM 2463 C CA . GLY A 1 328 ? -17.198 -7.514 11.862 1.00 92.75 328 GLY A CA 1
ATOM 2464 C C . GLY A 1 328 ? -17.656 -8.939 12.153 1.00 92.75 328 GLY A C 1
ATOM 2465 O O . GLY A 1 328 ? -18.329 -9.197 13.147 1.00 92.75 328 GLY A O 1
ATOM 2466 N N . ASN A 1 329 ? -17.315 -9.869 11.264 1.00 90.94 329 ASN A N 1
ATOM 2467 C CA . ASN A 1 329 ? -17.522 -11.291 11.522 1.00 90.94 329 ASN A CA 1
ATOM 2468 C C . ASN A 1 329 ? -16.429 -11.793 12.473 1.00 90.94 329 ASN A C 1
ATOM 2470 O O . ASN A 1 329 ? -15.260 -11.739 12.101 1.00 90.94 329 ASN A O 1
ATOM 2474 N N . ALA A 1 330 ? -16.816 -12.289 13.651 1.00 91.56 330 ALA A N 1
ATOM 2475 C CA . ALA A 1 330 ? -15.896 -12.712 14.710 1.00 91.56 330 ALA A CA 1
ATOM 2476 C C . ALA A 1 330 ? -14.921 -11.606 15.177 1.00 91.56 330 ALA A C 1
ATOM 2478 O O . ALA A 1 330 ? -13.790 -11.875 15.591 1.00 91.56 330 ALA A O 1
ATOM 2479 N N . ALA A 1 331 ? -15.353 -10.346 15.069 1.00 94.00 331 ALA A N 1
ATOM 2480 C CA . ALA A 1 331 ? -14.538 -9.166 15.332 1.00 94.00 331 ALA A CA 1
ATOM 2481 C C . ALA A 1 331 ? -15.373 -8.079 16.021 1.00 94.00 331 ALA A C 1
ATOM 2483 O O . ALA A 1 331 ? -16.466 -7.742 15.556 1.00 94.00 331 ALA A O 1
ATOM 2484 N N . ILE A 1 332 ? -14.846 -7.504 17.103 1.00 96.50 332 ILE A N 1
ATOM 2485 C CA . ILE A 1 332 ? -15.558 -6.565 17.977 1.00 96.50 332 ILE A CA 1
ATOM 2486 C C . ILE A 1 332 ? -14.809 -5.231 18.099 1.00 96.50 332 ILE A C 1
ATOM 2488 O O . ILE A 1 332 ? -13.649 -5.182 18.510 1.00 96.50 332 ILE A O 1
ATOM 2492 N N . THR A 1 333 ? -15.471 -4.122 17.745 1.00 95.69 333 THR A N 1
ATOM 2493 C CA . THR A 1 333 ? -14.920 -2.765 17.931 1.00 95.69 333 THR A CA 1
ATOM 2494 C C . THR A 1 333 ? -15.004 -2.413 19.411 1.00 95.69 333 THR A C 1
ATOM 2496 O O . THR A 1 333 ? -16.113 -2.237 19.911 1.00 95.69 333 THR A O 1
ATOM 2499 N N . LEU A 1 334 ? -13.874 -2.274 20.109 1.00 96.50 334 LEU A N 1
ATOM 2500 C CA . LEU A 1 334 ? -13.843 -2.079 21.562 1.00 96.50 334 LEU A CA 1
ATOM 2501 C C . LEU A 1 334 ? -13.590 -0.629 21.976 1.00 96.50 334 LEU A C 1
ATOM 2503 O O . LEU A 1 334 ? -12.693 0.045 21.466 1.00 96.50 334 LEU A O 1
ATOM 2507 N N . TYR A 1 335 ? -14.337 -0.193 22.985 1.00 96.44 335 TYR A N 1
ATOM 2508 C CA . TYR A 1 335 ? -14.180 1.078 23.680 1.00 96.44 335 TYR A CA 1
ATOM 2509 C C . TYR A 1 335 ? -14.053 0.854 25.188 1.00 96.44 335 TYR A C 1
ATOM 2511 O O . TYR A 1 335 ? -14.651 -0.065 25.752 1.00 96.44 335 TYR A O 1
ATOM 2519 N N . GLN A 1 336 ? -13.307 1.734 25.853 1.00 95.56 336 GLN A N 1
ATOM 2520 C CA . GLN A 1 336 ? -13.133 1.718 27.302 1.00 95.56 336 GLN A CA 1
ATOM 2521 C C . GLN A 1 336 ? -13.470 3.069 27.920 1.00 95.56 336 GLN A C 1
ATOM 2523 O O . GLN A 1 336 ? -13.069 4.123 27.421 1.00 95.56 336 GLN A O 1
ATOM 2528 N N . LYS A 1 337 ? -14.172 3.029 29.050 1.00 95.00 337 LYS A N 1
ATOM 2529 C CA . LYS A 1 337 ? -14.447 4.200 29.872 1.00 95.00 337 LYS A CA 1
ATOM 2530 C C . LYS A 1 337 ? -13.150 4.743 30.459 1.00 95.00 337 LYS A C 1
ATOM 2532 O O . LYS A 1 337 ? -12.379 4.019 31.087 1.00 95.00 337 LYS A O 1
ATOM 2537 N N . CYS A 1 338 ? -12.932 6.036 30.297 1.00 91.81 338 CYS A N 1
ATOM 2538 C CA . CYS A 1 338 ? -11.742 6.698 30.796 1.00 91.81 338 CYS A CA 1
ATOM 2539 C C . CYS A 1 338 ? -11.755 6.813 32.324 1.00 91.81 338 CYS A C 1
ATOM 2541 O O . CYS A 1 338 ? -12.808 6.891 32.963 1.00 91.81 338 CYS A O 1
ATOM 2543 N N . GLY A 1 339 ? -10.561 6.831 32.917 1.00 81.44 339 GLY A N 1
ATOM 2544 C CA . GLY A 1 339 ? -10.392 7.014 34.356 1.00 81.44 339 GLY A CA 1
ATOM 2545 C C . GLY A 1 339 ? -10.712 8.439 34.823 1.00 81.44 339 GLY A C 1
ATOM 2546 O O . GLY A 1 339 ? -10.937 9.351 34.029 1.00 81.44 339 GLY A O 1
ATOM 2547 N N . ALA A 1 340 ? -10.656 8.653 36.143 1.00 65.44 340 ALA A N 1
ATOM 2548 C CA . ALA A 1 340 ? -10.953 9.940 36.789 1.00 65.44 340 ALA A CA 1
ATOM 2549 C C . ALA A 1 340 ? -10.066 11.117 36.323 1.00 65.44 340 ALA A C 1
ATOM 2551 O O . ALA A 1 340 ? -10.410 12.272 36.557 1.00 65.44 340 ALA A O 1
ATOM 2552 N N . TYR A 1 341 ? -8.944 10.827 35.660 1.00 60.00 341 TYR A N 1
ATOM 2553 C CA . TYR A 1 341 ? -7.990 11.811 35.140 1.00 60.00 341 TYR A CA 1
ATOM 2554 C C . TYR A 1 341 ? -8.109 12.030 33.620 1.00 60.00 341 TYR A C 1
ATOM 2556 O O . TYR A 1 341 ? -7.226 12.631 33.012 1.00 60.00 341 TYR A O 1
ATOM 2564 N N . GLY A 1 342 ? -9.206 11.571 33.009 1.00 68.38 342 GLY A N 1
ATOM 2565 C CA . GLY A 1 342 ? -9.482 11.720 31.581 1.00 68.38 342 GLY A CA 1
ATOM 2566 C C . GLY A 1 342 ? -8.897 10.602 30.715 1.00 68.38 342 GLY A C 1
ATOM 2567 O O . GLY A 1 342 ? -8.269 9.666 31.203 1.00 68.38 342 GLY A O 1
ATOM 2568 N N . CYS A 1 343 ? -9.137 10.702 29.406 1.00 68.81 343 CYS A N 1
ATOM 2569 C CA . CYS A 1 343 ? -8.729 9.729 28.384 1.00 68.81 343 CYS A CA 1
ATOM 2570 C C . CYS A 1 343 ? -7.298 9.942 27.875 1.00 68.81 343 CYS A C 1
ATOM 2572 O O . CYS A 1 343 ? -6.995 9.596 26.734 1.00 68.81 343 CYS A O 1
ATOM 2574 N N . ALA A 1 344 ? -6.427 10.571 28.671 1.00 53.41 344 ALA A N 1
ATOM 2575 C CA . ALA A 1 344 ? -5.027 10.684 28.297 1.00 53.41 344 ALA A CA 1
ATOM 2576 C C . ALA A 1 344 ? -4.494 9.264 28.123 1.00 53.41 344 ALA A C 1
ATOM 2578 O O . ALA A 1 344 ? -4.585 8.466 29.057 1.00 53.41 344 ALA A O 1
ATOM 2579 N N . SER A 1 345 ? -4.003 8.962 26.919 1.00 41.06 345 SER A N 1
ATOM 2580 C CA . SER A 1 345 ? -3.366 7.699 26.576 1.00 41.06 345 SER A CA 1
ATOM 2581 C C . SER A 1 345 ? -2.426 7.328 27.712 1.00 41.06 345 SER A C 1
ATOM 2583 O O . SER A 1 345 ? -1.367 7.944 27.869 1.00 41.06 345 SER A O 1
ATOM 2585 N N . SER A 1 346 ? -2.823 6.359 28.536 1.00 29.50 346 SER A N 1
ATOM 2586 C CA . SER A 1 346 ? -1.866 5.662 29.367 1.00 29.50 346 SER A CA 1
ATOM 2587 C C . SER A 1 346 ? -0.864 5.110 28.372 1.00 29.50 346 SER A C 1
ATOM 2589 O O . SER A 1 346 ? -1.194 4.222 27.584 1.00 29.50 346 SER A O 1
ATOM 2591 N N . SER A 1 347 ? 0.323 5.713 28.350 1.00 30.17 347 SER A N 1
ATOM 2592 C CA . SER A 1 347 ? 1.524 5.090 27.828 1.00 30.17 347 SER A CA 1
ATOM 2593 C C . SER A 1 347 ? 1.432 3.608 28.163 1.00 30.17 347 SER A C 1
ATOM 2595 O O . SER A 1 347 ? 1.241 3.271 29.338 1.00 30.17 347 SER A O 1
ATOM 2597 N N . ALA A 1 348 ? 1.471 2.768 27.130 1.00 28.41 348 ALA A N 1
ATOM 2598 C CA . ALA A 1 348 ? 1.491 1.325 27.271 1.00 28.41 348 ALA A CA 1
ATOM 2599 C C . ALA A 1 348 ? 2.374 0.941 28.471 1.00 28.41 348 ALA A C 1
ATOM 2601 O O . ALA A 1 348 ? 3.468 1.502 28.608 1.00 28.41 348 ALA A O 1
ATOM 2602 N N . PRO A 1 349 ? 1.946 0.026 29.357 1.00 26.23 349 PRO A N 1
ATOM 2603 C CA . PRO A 1 349 ? 2.888 -0.566 30.278 1.00 26.23 349 PRO A CA 1
ATOM 2604 C C . PRO A 1 349 ? 3.951 -1.266 29.433 1.00 26.23 349 PRO A C 1
ATOM 2606 O O . PRO A 1 349 ? 3.706 -2.278 28.778 1.00 26.23 349 PRO A O 1
ATOM 2609 N N . THR A 1 350 ? 5.144 -0.682 29.425 1.00 32.47 350 THR A N 1
ATOM 2610 C CA . THR A 1 350 ? 6.387 -1.301 28.996 1.00 32.47 350 THR A CA 1
ATOM 2611 C C . THR A 1 350 ? 6.570 -2.548 29.854 1.00 32.47 350 THR A C 1
ATOM 2613 O O . THR A 1 350 ? 7.054 -2.434 30.973 1.00 32.47 350 THR A O 1
ATOM 2616 N N . THR A 1 351 ? 6.061 -3.702 29.411 1.00 27.64 351 THR A N 1
ATOM 2617 C CA . THR A 1 351 ? 6.458 -5.082 29.769 1.00 27.64 351 THR A CA 1
ATOM 2618 C C . THR A 1 351 ? 5.357 -6.071 29.368 1.00 27.64 351 THR A C 1
ATOM 2620 O O . THR A 1 351 ? 4.556 -6.507 30.188 1.00 27.64 351 THR A O 1
ATOM 2623 N N . VAL A 1 352 ? 5.367 -6.524 28.113 1.00 26.70 352 VAL A N 1
ATOM 2624 C CA . VAL A 1 352 ? 4.914 -7.892 27.830 1.00 26.70 352 VAL A CA 1
ATOM 2625 C C . VAL A 1 352 ? 6.158 -8.761 27.955 1.00 26.70 352 VAL A C 1
ATOM 2627 O O . VAL A 1 352 ? 7.061 -8.702 27.123 1.00 26.70 352 VAL A O 1
ATOM 2630 N N . SER A 1 353 ? 6.260 -9.509 29.056 1.00 26.52 353 SER A N 1
ATOM 2631 C CA . SER A 1 353 ? 7.238 -10.593 29.154 1.00 26.52 353 SER A CA 1
ATOM 2632 C C . SER A 1 353 ? 6.959 -11.573 28.024 1.00 26.52 353 SER A C 1
ATOM 2634 O O . SER A 1 353 ? 5.924 -12.237 28.029 1.00 26.52 353 SER A O 1
ATOM 2636 N N . ALA A 1 354 ? 7.885 -11.666 27.071 1.00 28.78 354 ALA A N 1
ATOM 2637 C CA . ALA A 1 354 ? 7.902 -12.727 26.082 1.00 28.78 354 ALA A CA 1
ATOM 2638 C C . ALA A 1 354 ? 7.950 -14.071 26.819 1.00 28.78 354 ALA A C 1
ATOM 2640 O O . ALA A 1 354 ? 8.976 -14.462 27.384 1.00 28.78 354 ALA A O 1
ATOM 2641 N N . HIS A 1 355 ? 6.823 -14.777 26.852 1.00 26.03 355 HIS A N 1
ATOM 2642 C CA . HIS A 1 355 ? 6.817 -16.169 27.256 1.00 26.03 355 HIS A CA 1
ATOM 2643 C C . HIS A 1 355 ? 7.393 -16.964 26.085 1.00 26.03 355 HIS A C 1
ATOM 2645 O O . HIS A 1 355 ? 6.706 -17.244 25.105 1.00 26.03 355 HIS A O 1
ATOM 2651 N N . LEU A 1 356 ? 8.687 -17.293 26.172 1.00 28.73 356 LEU A N 1
ATOM 2652 C CA . LEU A 1 356 ? 9.299 -18.307 25.323 1.00 28.73 356 LEU A CA 1
ATOM 2653 C C . LEU A 1 356 ? 8.485 -19.601 25.461 1.00 28.73 356 LEU A C 1
ATOM 2655 O O . LEU A 1 356 ? 8.631 -20.336 26.436 1.00 28.73 356 LEU A O 1
ATOM 2659 N N . GLN A 1 357 ? 7.689 -19.930 24.450 1.00 27.75 357 GLN A N 1
ATOM 2660 C CA . GLN A 1 357 ? 7.387 -21.320 24.147 1.00 27.75 357 GLN A CA 1
ATOM 2661 C C . GLN A 1 357 ? 7.976 -21.661 22.788 1.00 27.75 357 GLN A C 1
ATOM 2663 O O . GLN A 1 357 ? 7.391 -21.456 21.731 1.00 27.75 357 GLN A O 1
ATOM 2668 N N . SER A 1 358 ? 9.176 -22.235 22.856 1.00 30.47 358 SER A N 1
ATOM 2669 C CA . SER A 1 358 ? 9.765 -23.037 21.794 1.00 30.47 358 SER A CA 1
ATOM 2670 C C . SER A 1 358 ? 8.749 -24.088 21.329 1.00 30.47 358 SER A C 1
ATOM 2672 O O . SER A 1 358 ? 8.588 -25.135 21.963 1.00 30.47 358 SER A O 1
ATOM 2674 N N . LYS A 1 359 ? 8.129 -23.863 20.173 1.00 24.77 359 LYS A N 1
ATOM 2675 C CA . LYS A 1 359 ? 7.652 -24.941 19.309 1.00 24.77 359 LYS A CA 1
ATOM 2676 C C . LYS A 1 359 ? 8.303 -24.784 17.948 1.00 24.77 359 LYS A C 1
ATOM 2678 O O . LYS A 1 359 ? 7.844 -24.059 17.078 1.00 24.77 359 LYS A O 1
ATOM 2683 N N . ARG A 1 360 ? 9.407 -25.515 17.782 1.00 30.22 360 ARG A N 1
ATOM 2684 C CA . ARG A 1 360 ? 9.945 -25.866 16.471 1.00 30.22 360 ARG A CA 1
ATOM 2685 C C . ARG A 1 360 ? 8.820 -26.497 15.653 1.00 30.22 360 ARG A C 1
ATOM 2687 O O . ARG A 1 360 ? 8.373 -27.588 15.994 1.00 30.22 360 ARG A O 1
ATOM 2694 N N . SER A 1 361 ? 8.433 -25.863 14.556 1.00 23.36 361 SER A N 1
ATOM 2695 C CA . SER A 1 361 ? 7.804 -26.572 13.451 1.00 23.36 361 SER A CA 1
ATOM 2696 C C . SER A 1 361 ? 8.438 -26.115 12.145 1.00 23.36 361 SER A C 1
ATOM 2698 O O . SER A 1 361 ? 8.294 -24.978 11.715 1.00 23.36 361 SER A O 1
ATOM 2700 N N . ARG A 1 362 ? 9.212 -27.025 11.546 1.00 25.39 362 ARG A N 1
ATOM 2701 C CA . ARG A 1 362 ? 9.639 -26.948 10.151 1.00 25.39 362 ARG A CA 1
ATOM 2702 C C . ARG A 1 362 ? 8.403 -27.151 9.288 1.00 25.39 362 ARG A C 1
ATOM 2704 O O . ARG A 1 362 ? 7.962 -28.290 9.226 1.00 25.39 362 ARG A O 1
ATOM 2711 N N . VAL A 1 363 ? 7.941 -26.135 8.565 1.00 22.66 363 VAL A N 1
ATOM 2712 C CA . VAL A 1 363 ? 7.310 -26.312 7.246 1.00 22.66 363 VAL A CA 1
ATOM 2713 C C . VAL A 1 363 ? 7.542 -25.043 6.417 1.00 22.66 363 VAL A C 1
ATOM 2715 O O . VAL A 1 363 ? 7.001 -23.989 6.722 1.00 22.66 363 VAL A O 1
ATOM 2718 N N . MET A 1 364 ? 8.348 -25.169 5.356 1.00 24.27 364 MET A N 1
ATOM 2719 C CA . MET A 1 364 ? 8.340 -24.279 4.189 1.00 24.27 364 MET A CA 1
ATOM 2720 C C . MET A 1 364 ? 6.947 -24.284 3.558 1.00 24.27 364 MET A C 1
ATOM 2722 O O . MET A 1 364 ? 6.461 -25.372 3.246 1.00 24.27 364 MET A O 1
ATOM 2726 N N . ARG A 1 365 ? 6.366 -23.114 3.266 1.00 23.25 365 ARG A N 1
ATOM 2727 C CA . ARG A 1 365 ? 5.413 -22.943 2.156 1.00 23.25 365 ARG A CA 1
ATOM 2728 C C . ARG A 1 365 ? 5.200 -21.464 1.819 1.00 23.25 365 ARG A C 1
ATOM 2730 O O . ARG A 1 365 ? 4.573 -20.749 2.581 1.00 23.25 365 ARG A O 1
ATOM 2737 N N . GLY A 1 366 ? 5.710 -21.100 0.640 1.00 24.02 366 GLY A N 1
ATOM 2738 C CA . GLY A 1 366 ? 5.073 -20.220 -0.342 1.00 24.02 366 GLY A CA 1
ATOM 2739 C C . GLY A 1 366 ? 4.857 -18.767 0.056 1.00 24.02 366 GLY A C 1
ATOM 2740 O O . GLY A 1 366 ? 3.851 -18.450 0.678 1.00 24.02 366 GLY A O 1
ATOM 2741 N N . LEU A 1 367 ? 5.751 -17.895 -0.419 1.00 24.41 367 LEU A N 1
ATOM 2742 C CA . LEU A 1 367 ? 5.472 -16.472 -0.580 1.00 24.41 367 LEU A CA 1
ATOM 2743 C C . LEU A 1 367 ? 4.165 -16.293 -1.372 1.00 24.41 367 LEU A C 1
ATOM 2745 O O . LEU A 1 367 ? 4.088 -16.683 -2.537 1.00 24.41 367 LEU A O 1
ATOM 2749 N N . ASN A 1 368 ? 3.171 -15.695 -0.723 1.00 22.97 368 ASN A N 1
ATOM 2750 C CA . ASN A 1 368 ? 2.161 -14.867 -1.365 1.00 22.97 368 ASN A CA 1
ATOM 2751 C C . ASN A 1 368 ? 2.487 -13.428 -0.948 1.00 22.97 368 ASN A C 1
ATOM 2753 O O . ASN A 1 368 ? 2.259 -13.060 0.206 1.00 22.97 368 ASN A O 1
ATOM 2757 N N . ILE A 1 369 ? 3.067 -12.667 -1.869 1.00 35.28 369 ILE A N 1
ATOM 2758 C CA . ILE A 1 369 ? 2.875 -11.219 -1.987 1.00 35.28 369 ILE A CA 1
ATOM 2759 C C . ILE A 1 369 ? 2.267 -11.029 -3.367 1.00 35.28 369 ILE A C 1
ATOM 2761 O O . ILE A 1 369 ? 2.761 -11.730 -4.279 1.00 35.28 369 ILE A O 1
#

Radius of gyration: 25.14 Å; chains: 1; bounding box: 59×51×66 Å

InterPro domains:
  IPR002889 Carbohydrate-binding WSC [PF01822] (246-328)
  IPR002889 Carbohydrate-binding WSC [PS51212] (243-338)
  IPR002889 Carbohydrate-binding WSC [SM00321] (243-338)
  IPR018535 Domain of unknown function DUF1996 [PF09362] (1-134)